Protein AF-A0A072VVM7-F1 (afdb_monomer_lite)

Organism: Medicago truncatula (NCBI:txid3880)

Structure (mmCIF, N/CA/C/O backbone):
data_AF-A0A072VVM7-F1
#
_entry.id   AF-A0A072VVM7-F1
#
loop_
_atom_site.group_PDB
_atom_site.id
_atom_site.type_symbol
_atom_site.label_atom_id
_atom_site.label_alt_id
_atom_site.label_comp_id
_atom_site.label_asym_id
_atom_site.label_entity_id
_atom_site.label_seq_id
_atom_site.pdbx_PDB_ins_code
_atom_site.Cartn_x
_atom_site.Cartn_y
_atom_site.Cartn_z
_atom_site.occupancy
_atom_site.B_iso_or_equiv
_atom_site.auth_seq_id
_atom_site.auth_comp_id
_atom_site.auth_asym_id
_atom_site.auth_atom_id
_atom_site.pdbx_PDB_model_num
ATOM 1 N N . MET A 1 1 ? 6.418 4.749 4.074 1.00 86.75 1 MET A N 1
ATOM 2 C CA . MET A 1 1 ? 7.554 4.210 4.847 1.00 86.75 1 MET A CA 1
ATOM 3 C C . MET A 1 1 ? 8.462 3.520 3.862 1.00 86.75 1 MET A C 1
ATOM 5 O O . MET A 1 1 ? 7.971 2.620 3.196 1.00 86.75 1 MET A O 1
ATOM 9 N N . ASP A 1 2 ? 9.713 3.948 3.742 1.00 91.25 2 ASP A N 1
ATOM 10 C CA . ASP A 1 2 ? 10.681 3.290 2.858 1.00 91.25 2 ASP A CA 1
ATOM 11 C C . ASP A 1 2 ? 10.898 1.844 3.301 1.00 91.25 2 ASP A C 1
ATOM 13 O O . ASP A 1 2 ? 10.855 1.540 4.497 1.00 91.25 2 ASP A O 1
ATOM 17 N N . ILE A 1 3 ? 11.104 0.960 2.333 1.00 92.44 3 ILE A N 1
ATOM 18 C CA . ILE A 1 3 ? 11.385 -0.449 2.586 1.00 92.44 3 ILE A CA 1
ATOM 19 C C . ILE A 1 3 ? 12.702 -0.851 1.950 1.00 92.44 3 ILE A C 1
ATOM 21 O O . ILE A 1 3 ? 13.127 -0.290 0.939 1.00 92.44 3 ILE A O 1
ATOM 25 N N . GLU A 1 4 ? 13.326 -1.862 2.538 1.00 93.62 4 GLU A N 1
ATOM 26 C CA . GLU A 1 4 ? 14.439 -2.535 1.896 1.00 93.62 4 GLU A CA 1
ATOM 27 C C . GLU A 1 4 ? 13.891 -3.335 0.715 1.00 93.62 4 GLU A C 1
ATOM 29 O O . GLU A 1 4 ? 12.944 -4.116 0.840 1.00 93.62 4 GLU A O 1
ATOM 34 N N . PHE A 1 5 ? 14.470 -3.104 -0.455 1.00 93.19 5 PHE A N 1
ATOM 35 C CA . PHE A 1 5 ? 14.088 -3.775 -1.686 1.00 93.19 5 PHE A CA 1
ATOM 36 C C . PHE A 1 5 ? 15.348 -4.342 -2.346 1.00 93.19 5 PHE A C 1
ATOM 38 O O . PHE A 1 5 ? 16.392 -3.684 -2.283 1.00 93.19 5 PHE A O 1
ATOM 45 N N . PRO A 1 6 ? 15.296 -5.543 -2.951 1.00 93.69 6 PRO A N 1
ATOM 46 C CA . PRO A 1 6 ? 16.448 -6.097 -3.650 1.00 93.69 6 PRO A CA 1
ATOM 47 C C . PRO A 1 6 ? 16.948 -5.141 -4.743 1.00 93.69 6 PRO A C 1
ATOM 49 O O . PRO A 1 6 ? 16.154 -4.556 -5.479 1.00 93.69 6 PRO A O 1
ATOM 52 N N . SER A 1 7 ? 18.265 -4.958 -4.814 1.00 89.12 7 SER A N 1
ATOM 53 C CA . SER A 1 7 ? 18.925 -4.048 -5.751 1.00 89.12 7 SER A CA 1
ATOM 54 C C . SER A 1 7 ? 19.442 -4.781 -6.993 1.00 89.12 7 SER A C 1
ATOM 56 O O . SER A 1 7 ? 19.523 -6.007 -7.020 1.00 89.12 7 SER A O 1
ATOM 58 N N . GLY A 1 8 ? 19.821 -4.016 -8.019 1.00 91.81 8 GLY A N 1
ATOM 59 C CA . GLY A 1 8 ? 20.265 -4.548 -9.309 1.00 91.81 8 GLY A CA 1
ATOM 60 C C . GLY A 1 8 ? 19.122 -4.682 -10.315 1.00 91.81 8 GLY A C 1
ATOM 61 O O . GLY A 1 8 ? 18.002 -4.246 -10.059 1.00 91.81 8 GLY A O 1
ATOM 62 N N . HIS A 1 9 ? 19.422 -5.268 -11.475 1.00 95.06 9 HIS A N 1
ATOM 63 C CA . HIS A 1 9 ? 18.435 -5.517 -12.526 1.00 95.06 9 HIS A CA 1
ATOM 64 C C . HIS A 1 9 ? 17.810 -6.895 -12.317 1.00 95.06 9 HIS A C 1
ATOM 66 O O . HIS A 1 9 ? 18.437 -7.923 -12.574 1.00 95.06 9 HIS A O 1
ATOM 72 N N . ILE A 1 10 ? 16.584 -6.913 -11.800 1.00 96.25 10 ILE A N 1
ATOM 73 C CA . ILE A 1 10 ? 15.931 -8.129 -11.304 1.00 96.25 10 ILE A CA 1
ATOM 74 C C . ILE A 1 10 ? 14.512 -8.285 -11.850 1.00 96.25 10 ILE A C 1
ATOM 76 O O . ILE A 1 10 ? 13.848 -7.321 -12.237 1.00 96.25 10 ILE A O 1
ATOM 80 N N . GLY A 1 11 ? 14.027 -9.524 -11.824 1.00 95.81 11 GLY A N 1
ATOM 81 C CA . GLY A 1 11 ? 12.633 -9.882 -12.046 1.00 95.81 11 GLY A CA 1
ATOM 82 C C . GLY A 1 11 ? 11.953 -10.284 -10.742 1.00 95.81 11 GLY A C 1
ATOM 83 O O . GLY A 1 11 ? 12.203 -11.372 -10.224 1.00 95.81 11 GLY A O 1
ATOM 84 N N . VAL A 1 12 ? 11.055 -9.450 -10.217 1.00 95.06 12 VAL A N 1
ATOM 85 C CA . VAL A 1 12 ? 10.263 -9.791 -9.024 1.00 95.06 12 VAL A CA 1
ATOM 86 C C . VAL A 1 12 ? 9.199 -10.823 -9.396 1.00 95.06 12 VAL A C 1
ATOM 88 O O . VAL A 1 12 ? 8.457 -10.659 -10.367 1.00 95.06 12 VAL A O 1
ATOM 91 N N . LYS A 1 13 ? 9.130 -11.894 -8.606 1.00 95.06 13 LYS A N 1
ATOM 92 C CA . LYS A 1 13 ? 8.257 -13.058 -8.793 1.00 95.06 13 LYS A CA 1
ATOM 93 C C . LYS A 1 13 ? 7.113 -13.107 -7.796 1.00 95.06 13 LYS A C 1
ATOM 95 O O . LYS A 1 13 ? 6.063 -13.633 -8.135 1.00 95.06 13 LYS A O 1
ATOM 100 N N . SER A 1 14 ? 7.298 -12.610 -6.581 1.00 92.88 14 SER A N 1
ATOM 101 C CA . SER A 1 14 ? 6.221 -12.482 -5.599 1.00 92.88 14 SER A CA 1
ATOM 102 C C . SER A 1 14 ? 6.559 -11.384 -4.606 1.00 92.88 14 SER A C 1
ATOM 104 O O . SER A 1 14 ? 7.735 -11.081 -4.380 1.00 92.88 14 SER A O 1
ATOM 106 N N . PHE A 1 15 ? 5.526 -10.804 -4.009 1.00 91.19 15 PHE A N 1
ATOM 107 C CA . PHE A 1 15 ? 5.674 -9.838 -2.939 1.00 91.19 15 PHE A CA 1
ATOM 108 C C . PHE A 1 15 ? 4.484 -9.965 -1.989 1.00 91.19 15 PHE A C 1
ATOM 110 O O . PHE A 1 15 ? 3.352 -9.584 -2.294 1.00 91.19 15 PHE A O 1
ATOM 117 N N . ASP A 1 16 ? 4.777 -10.552 -0.834 1.00 89.62 16 ASP A N 1
ATOM 118 C CA . ASP A 1 16 ? 3.809 -10.923 0.186 1.00 89.62 16 ASP A CA 1
ATOM 119 C C . ASP A 1 16 ? 4.045 -10.094 1.452 1.00 89.62 16 ASP A C 1
ATOM 121 O O . ASP A 1 16 ? 5.191 -9.836 1.833 1.00 89.62 16 ASP A O 1
ATOM 125 N N . ILE A 1 17 ? 2.960 -9.704 2.122 1.00 89.56 17 ILE A N 1
ATOM 126 C CA . ILE A 1 17 ? 2.978 -8.983 3.396 1.00 89.56 17 ILE A CA 1
ATOM 127 C C . ILE A 1 17 ? 2.283 -9.805 4.479 1.00 89.56 17 ILE A C 1
ATOM 129 O O . ILE A 1 17 ? 1.328 -10.533 4.220 1.00 89.56 17 ILE A O 1
ATOM 133 N N . ASP A 1 18 ? 2.751 -9.649 5.708 1.00 91.38 18 ASP A N 1
ATOM 134 C CA . ASP A 1 18 ? 2.142 -10.150 6.923 1.00 91.38 18 ASP A CA 1
ATOM 135 C C . ASP A 1 18 ? 2.270 -9.117 8.054 1.00 91.38 18 ASP A C 1
ATOM 137 O O . ASP A 1 18 ? 3.055 -8.167 7.991 1.00 91.38 18 ASP A O 1
ATOM 141 N N . LEU A 1 19 ? 1.487 -9.313 9.108 1.00 93.19 19 LEU A N 1
ATOM 142 C CA . LEU A 1 19 ? 1.489 -8.505 10.315 1.00 93.19 19 LEU A CA 1
ATOM 143 C C . LEU A 1 19 ? 1.792 -9.420 11.493 1.00 93.19 19 LEU A C 1
ATOM 145 O O . LEU A 1 19 ? 1.065 -10.387 11.717 1.00 93.19 19 LEU A O 1
ATOM 149 N N . VAL A 1 20 ? 2.847 -9.111 12.237 1.00 95.19 20 VAL A N 1
ATOM 150 C CA . VAL A 1 20 ? 3.350 -9.959 13.321 1.00 95.19 20 VAL A CA 1
ATOM 151 C C . VAL A 1 20 ? 3.407 -9.220 14.654 1.00 95.19 20 VAL A C 1
ATOM 153 O O . VAL A 1 20 ? 3.492 -7.989 14.687 1.00 95.19 20 VAL A O 1
ATOM 156 N N . ASP A 1 21 ? 3.333 -9.970 15.752 1.00 94.94 21 ASP A N 1
ATOM 157 C CA . ASP A 1 21 ? 3.619 -9.464 17.097 1.00 94.94 21 ASP A CA 1
ATOM 158 C C . ASP A 1 21 ? 5.131 -9.294 17.350 1.00 94.94 21 ASP A C 1
ATOM 160 O O . ASP A 1 21 ? 5.972 -9.538 16.482 1.00 94.94 21 ASP A O 1
ATOM 164 N N . GLU A 1 22 ? 5.484 -8.864 18.563 1.00 94.81 22 GLU A N 1
ATOM 165 C CA . GLU A 1 22 ? 6.876 -8.680 19.000 1.00 94.81 22 GLU A CA 1
ATOM 166 C C . GLU A 1 22 ? 7.676 -9.994 19.059 1.00 94.81 22 GLU A C 1
ATOM 168 O O . GLU A 1 22 ? 8.903 -9.955 19.106 1.00 94.81 22 GLU A O 1
ATOM 173 N N . GLN A 1 23 ? 7.008 -11.149 19.047 1.00 95.50 23 GLN A N 1
ATOM 174 C CA . GLN A 1 23 ? 7.625 -12.475 19.024 1.00 95.50 23 GLN A CA 1
ATOM 175 C C . GLN A 1 23 ? 7.722 -13.042 17.594 1.00 95.50 23 GLN A C 1
ATOM 177 O O . GLN A 1 23 ? 8.279 -14.120 17.400 1.00 95.50 23 GLN A O 1
ATOM 182 N N . GLY A 1 24 ? 7.212 -12.324 16.587 1.00 94.94 24 GLY A N 1
ATOM 183 C CA . GLY A 1 24 ? 7.218 -12.745 15.186 1.00 94.94 24 GLY A CA 1
ATOM 184 C C . GLY A 1 24 ? 6.058 -13.667 14.790 1.00 94.94 24 GLY A C 1
ATOM 185 O O . GLY A 1 24 ? 6.062 -14.194 13.669 1.00 94.94 24 GLY A O 1
ATOM 186 N N . ASN A 1 25 ? 5.059 -13.854 15.660 1.00 95.69 25 ASN A N 1
ATOM 187 C CA . ASN A 1 25 ? 3.874 -14.647 15.345 1.00 95.69 25 ASN A CA 1
ATOM 188 C C . ASN A 1 25 ? 2.895 -13.832 14.502 1.00 95.69 25 ASN A C 1
ATOM 190 O O . ASN A 1 25 ? 2.636 -12.662 14.786 1.00 95.69 25 ASN A O 1
ATOM 194 N N . SER A 1 26 ? 2.310 -14.464 13.486 1.00 94.75 26 SER A N 1
ATOM 195 C CA . SER A 1 26 ? 1.303 -13.833 12.633 1.00 94.75 26 SER A CA 1
ATOM 196 C C . SER A 1 26 ? 0.050 -13.468 13.426 1.00 94.75 26 SER A C 1
ATOM 198 O O . SER A 1 26 ? -0.519 -14.284 14.151 1.00 94.75 26 SER A O 1
ATOM 200 N N . ILE A 1 27 ? -0.417 -12.237 13.240 1.00 94.75 27 ILE A N 1
ATOM 201 C CA . ILE A 1 27 ? -1.637 -11.737 13.863 1.00 94.75 27 ILE A CA 1
ATOM 202 C C . ILE A 1 27 ? -2.859 -12.262 13.110 1.00 94.75 27 ILE A C 1
ATOM 204 O O . ILE A 1 27 ? -2.950 -12.068 11.895 1.00 94.75 27 ILE A O 1
ATOM 208 N N . PRO A 1 28 ? -3.866 -12.826 13.796 1.00 92.38 28 PRO A N 1
ATOM 209 C CA . PRO A 1 28 ? -5.080 -13.260 13.125 1.00 92.38 28 PRO A CA 1
ATOM 210 C C . PRO A 1 28 ? -5.818 -12.108 12.429 1.00 92.38 28 PRO A C 1
ATOM 212 O O . PRO A 1 28 ? -5.988 -11.020 12.990 1.00 92.38 28 PRO A O 1
ATOM 215 N N . LEU A 1 29 ? -6.333 -12.374 11.222 1.00 89.19 29 LEU A N 1
ATOM 216 C CA . LEU A 1 29 ? -7.055 -11.390 10.394 1.00 89.19 29 LEU A CA 1
ATOM 217 C C . LEU A 1 29 ? -8.250 -10.770 11.125 1.00 89.19 29 LEU A C 1
ATOM 219 O O . LEU A 1 29 ? -8.597 -9.607 10.938 1.00 89.19 29 LEU A O 1
ATOM 223 N N . TYR A 1 30 ? -8.890 -11.571 11.977 1.00 88.06 30 TYR A N 1
ATOM 224 C CA . TYR A 1 30 ? -10.074 -11.185 12.728 1.00 88.06 30 TYR A CA 1
ATOM 225 C C . TYR A 1 30 ? -9.778 -10.234 13.897 1.00 88.06 30 TYR A C 1
ATOM 227 O O . TYR A 1 30 ? -10.728 -9.735 14.506 1.00 88.06 30 TYR A O 1
ATOM 235 N N . GLU A 1 31 ? -8.498 -10.032 14.229 1.00 91.31 31 GLU A N 1
ATOM 236 C CA . GLU A 1 31 ? -8.038 -9.118 15.270 1.00 91.31 31 GLU A CA 1
ATOM 237 C C . GLU A 1 31 ? -7.572 -7.795 14.684 1.00 91.31 31 GLU A C 1
ATOM 239 O O . GLU A 1 31 ? -8.126 -6.755 15.023 1.00 91.31 31 GLU A O 1
ATOM 244 N N . THR A 1 32 ? -6.583 -7.823 13.791 1.00 92.19 32 THR A N 1
ATOM 245 C CA . THR A 1 32 ? -6.140 -6.632 13.064 1.00 92.19 32 THR A CA 1
ATOM 246 C C . THR A 1 32 ? -6.225 -6.906 11.583 1.00 92.19 32 THR A C 1
ATOM 248 O O . THR A 1 32 ? -5.599 -7.838 11.089 1.00 92.19 32 THR A O 1
ATOM 251 N N . TYR A 1 33 ? -7.001 -6.073 10.906 1.00 90.50 33 TYR A N 1
ATOM 252 C CA . TYR A 1 33 ? -7.295 -6.168 9.488 1.00 90.50 33 TYR A CA 1
ATOM 253 C C . TYR A 1 33 ? -6.366 -5.238 8.706 1.00 90.50 33 TYR A C 1
ATOM 255 O O . TYR A 1 33 ? -6.265 -4.056 9.052 1.00 90.50 33 TYR A O 1
ATOM 263 N N . ILE A 1 34 ? -5.700 -5.745 7.666 1.00 90.50 34 ILE A N 1
ATOM 264 C CA . ILE A 1 34 ? -4.998 -4.898 6.698 1.00 90.50 34 ILE A CA 1
ATOM 265 C C . ILE A 1 34 ? -6.064 -4.292 5.784 1.00 90.50 34 ILE A C 1
ATOM 267 O O . ILE A 1 34 ? -6.601 -4.968 4.915 1.00 90.50 34 ILE A O 1
ATOM 271 N N . HIS A 1 35 ? -6.427 -3.030 6.016 1.00 89.06 35 HIS A N 1
ATOM 272 C CA . HIS A 1 35 ? -7.482 -2.375 5.243 1.00 89.06 35 HIS A CA 1
ATOM 273 C C . HIS A 1 35 ? -6.965 -1.812 3.925 1.00 89.06 35 HIS A C 1
ATOM 275 O O . HIS A 1 35 ? -7.619 -1.956 2.896 1.00 89.06 35 HIS A O 1
ATOM 281 N N . HIS A 1 36 ? -5.783 -1.204 3.954 1.00 86.81 36 HIS A N 1
ATOM 282 C CA . HIS A 1 36 ? -5.041 -0.859 2.753 1.00 86.81 36 HIS A CA 1
ATOM 283 C C . HIS A 1 36 ? -3.597 -1.268 2.954 1.00 86.81 36 HIS A C 1
ATOM 285 O O . HIS A 1 36 ? -3.008 -0.980 3.996 1.00 86.81 36 HIS A O 1
ATOM 291 N N . TRP A 1 37 ? -3.001 -1.876 1.948 1.00 87.75 37 TRP A N 1
ATOM 292 C CA . TRP A 1 37 ? -1.559 -1.835 1.799 1.00 87.75 37 TRP A CA 1
ATOM 293 C C . TRP A 1 37 ? -1.231 -1.637 0.332 1.00 87.75 37 TRP A C 1
ATOM 295 O O . TRP A 1 37 ? -2.014 -2.000 -0.533 1.00 87.75 37 TRP A O 1
ATOM 305 N N . PHE A 1 38 ? -0.113 -0.996 0.038 1.00 86.38 38 PHE A N 1
ATOM 306 C CA . PHE A 1 38 ? 0.436 -0.983 -1.306 1.00 86.38 38 PHE A CA 1
ATOM 307 C C . PHE A 1 38 ? 1.905 -0.593 -1.275 1.00 86.38 38 PHE A C 1
ATOM 309 O O . PHE A 1 38 ? 2.350 0.162 -0.405 1.00 86.38 38 PHE A O 1
ATOM 316 N N . ALA A 1 39 ? 2.644 -1.105 -2.254 1.00 88.19 39 ALA A N 1
ATOM 317 C CA . ALA A 1 39 ? 4.016 -0.723 -2.521 1.00 88.19 39 ALA A CA 1
ATOM 318 C C . ALA A 1 39 ? 4.058 0.263 -3.687 1.00 88.19 39 ALA A C 1
ATOM 320 O O . ALA A 1 39 ? 3.485 0.028 -4.759 1.00 88.19 39 ALA A O 1
ATOM 321 N N . LEU A 1 40 ? 4.747 1.371 -3.453 1.00 87.12 40 LEU A N 1
ATOM 322 C CA . LEU A 1 40 ? 4.993 2.417 -4.424 1.00 87.12 40 LEU A CA 1
ATOM 323 C C . LEU A 1 40 ? 6.470 2.445 -4.759 1.00 87.12 40 LEU A C 1
ATOM 325 O O . LEU A 1 40 ? 7.313 2.578 -3.872 1.00 87.12 40 LEU A O 1
ATOM 329 N N . LYS A 1 41 ? 6.748 2.356 -6.053 1.00 88.44 41 LYS A N 1
ATOM 330 C CA . LYS A 1 41 ? 8.062 2.627 -6.600 1.00 88.44 41 LYS A CA 1
ATOM 331 C C . LYS A 1 41 ? 8.226 4.130 -6.784 1.00 88.44 41 LYS A C 1
ATOM 333 O O . LYS A 1 41 ? 7.315 4.799 -7.273 1.00 88.44 41 LYS A O 1
ATOM 338 N N . TYR A 1 42 ? 9.386 4.658 -6.440 1.00 87.56 42 TYR A N 1
ATOM 339 C CA . TYR A 1 42 ? 9.739 6.038 -6.719 1.00 87.56 42 TYR A CA 1
ATOM 340 C C . TYR A 1 42 ? 11.240 6.165 -6.954 1.00 87.56 42 TYR A C 1
ATOM 342 O O . TYR A 1 42 ? 12.019 5.381 -6.421 1.00 87.56 42 TYR A O 1
ATOM 350 N N . ASP A 1 43 ? 11.635 7.161 -7.734 1.00 88.06 43 ASP A N 1
ATOM 351 C CA . ASP A 1 43 ? 13.042 7.515 -7.863 1.00 88.06 43 ASP A CA 1
ATOM 352 C C . ASP A 1 43 ? 13.327 8.706 -6.947 1.00 88.06 43 ASP A C 1
ATOM 354 O O . ASP A 1 43 ? 12.519 9.634 -6.851 1.00 88.06 43 ASP A O 1
ATOM 358 N N . GLU A 1 44 ? 14.486 8.705 -6.301 1.00 87.19 44 GLU A N 1
ATOM 359 C CA . GLU A 1 44 ? 15.034 9.879 -5.619 1.00 87.19 44 GLU A CA 1
ATOM 360 C C . GLU A 1 44 ? 16.463 10.137 -6.092 1.00 87.19 44 GLU A C 1
ATOM 362 O O . GLU A 1 44 ? 17.146 9.218 -6.553 1.00 87.19 44 GLU A O 1
ATOM 367 N N . ILE A 1 45 ? 16.912 11.384 -5.980 1.00 83.44 45 ILE A N 1
ATOM 368 C CA . ILE A 1 45 ? 18.293 11.749 -6.290 1.00 83.44 45 ILE A CA 1
ATOM 369 C C . ILE A 1 45 ? 19.227 10.987 -5.343 1.00 83.44 45 ILE A C 1
ATOM 371 O O . ILE A 1 45 ? 18.973 10.870 -4.141 1.00 83.44 45 ILE A O 1
ATOM 375 N N . ASP A 1 46 ? 20.307 10.433 -5.888 1.00 78.12 46 ASP A N 1
ATOM 376 C CA . ASP A 1 46 ? 21.353 9.816 -5.088 1.00 78.12 46 ASP A CA 1
ATOM 377 C C . ASP A 1 46 ? 22.336 10.886 -4.604 1.00 78.12 46 ASP A C 1
ATOM 379 O O . ASP A 1 46 ? 23.273 11.265 -5.310 1.00 78.12 46 ASP A O 1
ATOM 383 N N . ASP A 1 47 ? 22.125 11.361 -3.372 1.00 66.94 47 ASP A N 1
ATOM 384 C CA . ASP A 1 47 ? 22.957 12.381 -2.717 1.00 66.94 47 ASP A CA 1
ATOM 385 C C . ASP A 1 47 ? 24.461 12.057 -2.758 1.00 66.94 47 ASP A C 1
ATOM 387 O O . ASP A 1 47 ? 25.288 12.965 -2.768 1.00 66.94 47 ASP A O 1
ATOM 391 N N . LYS A 1 48 ? 24.842 10.773 -2.834 1.00 64.06 48 LYS A N 1
ATOM 392 C CA . LYS A 1 48 ? 26.252 10.348 -2.898 1.00 64.06 48 LYS A CA 1
ATOM 393 C C . LYS A 1 48 ? 26.960 10.744 -4.196 1.00 64.06 48 LYS A C 1
ATOM 395 O O . LYS A 1 48 ? 28.182 10.865 -4.190 1.00 64.06 48 LYS A O 1
ATOM 400 N N . ASN A 1 49 ? 26.214 10.942 -5.283 1.00 53.91 49 ASN A N 1
ATOM 401 C CA . ASN A 1 49 ? 26.750 11.304 -6.599 1.00 53.91 49 ASN A CA 1
ATOM 402 C C . ASN A 1 49 ? 26.583 12.799 -6.910 1.00 53.91 49 ASN A C 1
ATOM 404 O O . ASN A 1 49 ? 27.040 13.276 -7.951 1.00 53.91 49 ASN A O 1
ATOM 408 N N . MET A 1 50 ? 25.967 13.567 -6.005 1.00 55.78 50 MET A N 1
ATOM 409 C CA . MET A 1 50 ? 25.875 15.010 -6.160 1.00 55.78 50 MET A CA 1
ATOM 410 C C . MET A 1 50 ? 27.194 15.681 -5.773 1.00 55.78 50 MET A C 1
ATOM 412 O O . MET A 1 50 ? 27.555 15.781 -4.603 1.00 55.78 50 MET A O 1
ATOM 416 N N . SER A 1 51 ? 2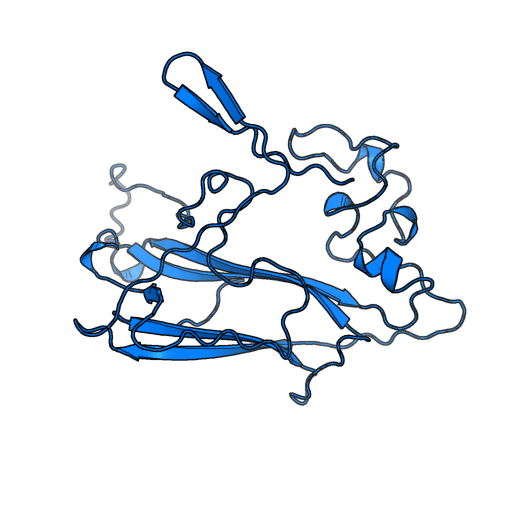7.888 16.248 -6.765 1.00 51.91 51 SER A N 1
ATOM 417 C CA . SER A 1 51 ? 28.791 17.363 -6.489 1.00 51.91 51 SER A CA 1
ATOM 418 C C . SER A 1 51 ? 27.936 18.528 -5.979 1.00 51.91 51 SER A C 1
ATOM 420 O O . SER A 1 51 ? 27.187 19.139 -6.749 1.00 51.91 51 SER A O 1
ATOM 422 N N . HIS A 1 52 ? 28.006 18.808 -4.680 1.00 51.38 52 HIS A N 1
ATOM 423 C CA . HIS A 1 52 ? 27.402 19.996 -4.088 1.00 51.38 52 HIS A CA 1
ATOM 424 C C . HIS A 1 52 ? 28.199 21.229 -4.535 1.00 51.38 52 HIS A C 1
ATOM 426 O O . HIS A 1 52 ? 29.055 21.710 -3.800 1.00 51.38 52 HIS A O 1
ATOM 432 N N . ASP A 1 53 ? 27.958 21.712 -5.755 1.00 53.75 53 ASP A N 1
ATOM 433 C CA . ASP A 1 53 ? 28.272 23.098 -6.097 1.00 53.75 53 ASP A CA 1
ATOM 434 C C . ASP A 1 53 ? 27.080 23.952 -5.633 1.00 53.75 53 ASP A C 1
ATOM 436 O O . ASP A 1 53 ? 25.992 23.828 -6.203 1.00 53.75 53 ASP A O 1
ATOM 440 N N . PRO A 1 54 ? 27.235 24.786 -4.590 1.00 53.44 54 PRO A N 1
ATOM 441 C CA . PRO A 1 54 ? 26.154 25.609 -4.053 1.00 53.44 54 PRO A CA 1
ATOM 442 C C . PRO A 1 54 ? 25.578 26.621 -5.057 1.00 53.44 54 PRO A C 1
ATOM 444 O O . PRO A 1 54 ? 24.526 27.192 -4.786 1.00 53.44 54 PRO A O 1
ATOM 447 N N . ASN A 1 55 ? 26.259 26.861 -6.185 1.00 53.03 55 ASN A N 1
ATOM 448 C CA . ASN A 1 55 ? 25.856 27.828 -7.208 1.00 53.03 55 ASN A CA 1
ATOM 449 C C . ASN A 1 55 ? 25.208 27.193 -8.450 1.00 53.03 55 ASN A C 1
ATOM 451 O O . ASN A 1 55 ? 24.775 27.920 -9.350 1.00 53.03 55 ASN A O 1
ATOM 455 N N . ASP A 1 56 ? 25.119 25.862 -8.520 1.00 55.81 56 ASP A N 1
ATOM 456 C CA . ASP A 1 56 ? 24.519 25.172 -9.659 1.00 55.81 56 ASP A CA 1
ATOM 457 C C . ASP A 1 56 ? 22.990 25.063 -9.517 1.00 55.81 56 ASP A C 1
ATOM 459 O O . ASP A 1 56 ? 22.436 24.068 -9.050 1.00 55.81 56 ASP A O 1
ATOM 463 N N . ASN A 1 57 ? 22.294 26.110 -9.966 1.00 52.97 57 ASN A N 1
ATOM 464 C CA . ASN A 1 57 ? 20.828 26.167 -10.031 1.00 52.97 57 ASN A CA 1
ATOM 465 C C . ASN A 1 57 ? 20.231 25.371 -11.211 1.00 52.97 57 ASN A C 1
ATOM 467 O O . ASN A 1 57 ? 19.030 25.468 -11.465 1.00 52.97 57 ASN A O 1
ATOM 471 N N . THR A 1 58 ? 21.046 24.632 -11.977 1.00 48.84 58 THR A N 1
ATOM 472 C CA . THR A 1 58 ? 20.572 23.856 -13.137 1.00 48.84 58 THR A CA 1
ATOM 473 C C . THR A 1 58 ? 20.133 22.442 -12.770 1.00 48.84 58 THR A C 1
ATOM 475 O O . THR A 1 58 ? 19.424 21.795 -13.545 1.00 48.84 58 THR A O 1
ATOM 478 N N . LYS A 1 59 ? 20.503 21.963 -11.577 1.00 49.75 59 LYS A N 1
ATOM 479 C CA . LYS A 1 59 ? 20.108 20.641 -11.094 1.00 49.75 59 LYS A CA 1
ATOM 480 C C . LYS A 1 59 ? 18.719 20.718 -10.465 1.00 49.75 59 LYS A C 1
ATOM 482 O O . LYS A 1 59 ? 18.479 21.576 -9.614 1.00 49.75 59 LYS A O 1
ATOM 487 N N . PRO A 1 60 ? 17.778 19.847 -10.865 1.00 48.28 60 PRO A N 1
ATOM 488 C CA . PRO A 1 60 ? 16.452 19.864 -10.283 1.00 48.28 60 PRO A CA 1
ATOM 489 C C . PRO A 1 60 ? 16.579 19.548 -8.792 1.00 48.28 60 PRO A C 1
ATOM 491 O O . PRO A 1 60 ? 16.929 18.432 -8.421 1.00 48.28 60 PRO A O 1
ATOM 494 N N . PHE A 1 61 ? 16.228 20.509 -7.935 1.00 50.22 61 PHE A N 1
ATOM 495 C CA . PHE A 1 61 ? 15.760 20.244 -6.573 1.00 50.22 61 PHE A CA 1
ATOM 496 C C . PHE A 1 61 ? 14.413 19.503 -6.672 1.00 50.22 61 PHE A C 1
ATOM 498 O O . PHE A 1 61 ? 13.349 20.031 -6.355 1.00 50.22 61 PHE A O 1
ATOM 505 N N . GLY A 1 62 ? 14.438 18.310 -7.261 1.00 55.28 62 GLY A N 1
ATOM 506 C CA . GLY A 1 62 ? 13.271 17.495 -7.533 1.00 55.28 62 GLY A CA 1
ATOM 507 C C . GLY A 1 62 ? 13.006 16.609 -6.333 1.00 55.28 62 GLY A C 1
ATOM 508 O O . GLY A 1 62 ? 13.851 15.798 -5.966 1.00 55.28 62 GLY A O 1
ATOM 509 N N . GLY A 1 63 ? 11.833 16.754 -5.721 1.00 67.81 63 GLY A N 1
ATOM 510 C CA . GLY A 1 63 ? 11.343 15.760 -4.770 1.00 67.81 63 GLY A CA 1
ATOM 511 C C . GLY A 1 63 ? 11.231 14.364 -5.409 1.00 67.81 63 GLY A C 1
ATOM 512 O O . GLY A 1 63 ? 11.363 14.222 -6.629 1.00 67.81 63 GLY A O 1
ATOM 513 N N . PRO A 1 64 ? 10.961 13.324 -4.604 1.00 79.19 64 PRO A N 1
ATOM 514 C CA . PRO A 1 64 ? 10.837 11.957 -5.098 1.00 79.19 64 PRO A CA 1
ATOM 515 C C . PRO A 1 64 ? 9.809 11.849 -6.236 1.00 79.19 64 PRO A C 1
ATOM 517 O O . PRO A 1 64 ? 8.685 12.346 -6.127 1.00 79.19 64 PRO A O 1
ATOM 520 N N . ILE A 1 65 ? 10.184 11.168 -7.321 1.00 84.38 65 ILE A N 1
ATOM 521 C CA . ILE A 1 65 ? 9.327 10.948 -8.489 1.00 84.38 65 ILE A CA 1
ATOM 522 C C . ILE A 1 65 ? 8.652 9.591 -8.341 1.00 84.38 65 ILE A C 1
ATOM 524 O O . ILE A 1 65 ? 9.260 8.550 -8.589 1.00 84.38 65 ILE A O 1
ATOM 528 N N . ILE A 1 66 ? 7.372 9.596 -7.973 1.00 84.19 66 ILE A N 1
ATOM 529 C CA . ILE A 1 66 ? 6.570 8.372 -7.895 1.00 84.19 66 ILE A CA 1
ATOM 530 C C . ILE A 1 66 ? 6.432 7.774 -9.296 1.00 84.19 66 ILE A C 1
ATOM 532 O O . ILE A 1 66 ? 5.870 8.396 -10.202 1.00 84.19 66 ILE A O 1
ATOM 536 N N . LYS A 1 67 ? 6.907 6.539 -9.471 1.00 85.31 67 LYS A N 1
ATOM 537 C CA . LYS A 1 67 ? 6.632 5.759 -10.673 1.00 85.31 67 LYS A CA 1
ATOM 538 C C . LYS A 1 67 ? 5.207 5.249 -10.573 1.00 85.31 67 LYS A C 1
ATOM 540 O O . LYS A 1 67 ? 4.810 4.665 -9.568 1.00 85.31 67 LYS A O 1
ATOM 545 N N . ARG A 1 68 ? 4.452 5.438 -11.651 1.00 83.06 68 ARG A N 1
ATOM 546 C CA . ARG A 1 68 ? 3.037 5.067 -11.766 1.00 83.06 68 ARG A CA 1
ATOM 547 C C . ARG A 1 68 ? 2.863 3.778 -12.566 1.00 83.06 68 ARG A C 1
ATOM 549 O O . ARG A 1 68 ? 3.725 3.443 -13.382 1.00 83.06 68 ARG A O 1
ATOM 556 N N . ASN A 1 69 ? 1.775 3.050 -12.318 1.00 85.44 69 ASN A N 1
ATOM 557 C CA . ASN A 1 69 ? 1.399 1.898 -13.143 1.00 85.44 69 ASN A CA 1
ATOM 558 C C . ASN A 1 69 ? 0.921 2.333 -14.541 1.00 85.44 69 ASN A C 1
ATOM 560 O O . ASN A 1 69 ? 0.842 3.520 -14.851 1.00 85.44 69 ASN A O 1
ATOM 564 N N . GLN A 1 70 ? 0.607 1.363 -15.395 1.00 86.12 70 GLN A N 1
ATOM 565 C CA . GLN A 1 70 ? 0.242 1.569 -16.794 1.00 86.12 70 GLN A CA 1
ATOM 566 C C . GLN A 1 70 ? -1.270 1.796 -17.019 1.00 86.12 70 GLN A C 1
ATOM 568 O O . GLN A 1 70 ? -1.712 1.846 -18.165 1.00 86.12 70 GLN A O 1
ATOM 573 N N . GLY A 1 71 ? -2.071 1.919 -15.955 1.00 85.00 71 GLY A N 1
ATOM 574 C CA . GLY A 1 71 ? -3.502 2.230 -16.014 1.00 85.00 71 GLY A CA 1
ATOM 575 C C . GLY A 1 71 ? -3.798 3.713 -16.254 1.00 85.00 71 GLY A C 1
ATOM 576 O O . GLY A 1 71 ? -2.946 4.574 -16.059 1.00 85.00 71 GLY A O 1
ATOM 577 N N . THR A 1 72 ? -5.032 4.023 -16.657 1.00 84.75 72 THR A N 1
ATOM 578 C CA . THR A 1 72 ? -5.414 5.386 -17.065 1.00 84.75 72 THR A CA 1
ATOM 579 C C . THR A 1 72 ? -5.621 6.358 -15.901 1.00 84.75 72 THR A C 1
ATOM 581 O O . THR A 1 72 ? -5.378 7.550 -16.049 1.00 84.75 72 THR A O 1
ATOM 584 N N . CYS A 1 73 ? -6.025 5.870 -14.724 1.00 79.06 73 CYS A N 1
ATOM 585 C CA . CYS A 1 73 ? -6.260 6.696 -13.528 1.00 79.06 73 CYS A CA 1
ATOM 586 C C . CYS A 1 73 ? -5.037 6.774 -12.597 1.00 79.06 73 CYS A C 1
ATOM 588 O O . CYS A 1 73 ? -5.160 6.832 -11.368 1.00 79.06 73 CYS A O 1
ATOM 590 N N . ASN A 1 74 ? -3.839 6.749 -13.179 1.00 74.81 74 ASN A N 1
ATOM 591 C CA . ASN A 1 74 ? -2.585 6.616 -12.444 1.00 74.81 74 ASN A CA 1
ATOM 592 C C . ASN A 1 74 ? -2.028 7.947 -11.894 1.00 74.81 74 ASN A C 1
ATOM 594 O O . ASN A 1 74 ? -1.159 7.920 -11.023 1.00 74.81 74 ASN A O 1
ATOM 598 N N . ASP A 1 75 ? -2.532 9.097 -12.356 1.00 65.50 75 ASP A N 1
ATOM 599 C CA . ASP A 1 75 ? -1.926 10.408 -12.090 1.00 65.50 75 ASP A CA 1
ATOM 600 C C . ASP A 1 75 ? -2.156 10.952 -10.672 1.00 65.50 75 ASP A C 1
ATOM 602 O O . ASP A 1 75 ? -1.333 11.726 -10.179 1.00 65.50 75 ASP A O 1
ATOM 606 N N . LEU A 1 76 ? -3.222 10.518 -9.989 1.00 59.06 76 LEU A N 1
ATOM 607 C CA . LEU A 1 76 ? -3.597 11.020 -8.656 1.00 59.06 76 LEU A CA 1
ATOM 608 C C . LEU A 1 76 ? -4.105 9.938 -7.697 1.00 59.06 76 LEU A C 1
ATOM 610 O O . LEU A 1 76 ? -3.791 9.977 -6.511 1.00 59.06 76 LEU A O 1
ATOM 614 N N . ILE A 1 77 ? -4.900 8.986 -8.187 1.00 61.91 77 ILE A N 1
ATOM 615 C CA . ILE A 1 77 ? -5.733 8.145 -7.314 1.00 61.91 77 ILE A CA 1
ATOM 616 C C . ILE A 1 77 ? -5.173 6.736 -7.190 1.00 61.91 77 ILE A C 1
ATOM 618 O O . ILE A 1 77 ? -5.188 6.155 -6.108 1.00 61.91 77 ILE A O 1
ATOM 622 N N . LEU A 1 78 ? -4.651 6.190 -8.290 1.00 71.25 78 LEU A N 1
ATOM 623 C CA . LEU A 1 78 ? -4.198 4.808 -8.353 1.00 71.25 78 LEU A CA 1
ATOM 624 C C . LEU A 1 78 ? -2.783 4.713 -8.941 1.00 71.25 78 LEU A C 1
ATOM 626 O O . LEU A 1 78 ? -2.609 4.027 -9.939 1.00 71.25 78 LEU A O 1
ATOM 630 N N . PRO A 1 79 ? -1.747 5.353 -8.358 1.00 69.88 79 PRO A N 1
ATOM 631 C CA . PRO A 1 79 ? -0.366 5.248 -8.854 1.00 69.88 79 PRO A CA 1
ATOM 632 C C . PRO A 1 79 ? 0.304 3.892 -8.540 1.00 69.88 79 PRO A C 1
ATOM 634 O O . PRO A 1 79 ? 1.472 3.679 -8.850 1.00 69.88 79 PRO A O 1
ATOM 637 N N . LEU A 1 80 ? -0.427 2.984 -7.895 1.00 74.94 80 LEU A N 1
ATOM 638 C CA . LEU A 1 80 ? 0.070 1.842 -7.128 1.00 74.94 80 LEU A CA 1
ATOM 639 C C . LEU A 1 80 ? 0.681 0.750 -8.014 1.00 74.94 80 LEU A C 1
ATOM 641 O O . LEU A 1 80 ? 0.096 0.410 -9.040 1.00 74.94 80 LEU A O 1
ATOM 645 N N . TYR A 1 81 ? 1.830 0.196 -7.606 1.00 72.19 81 TYR A N 1
ATOM 646 C CA . TYR A 1 81 ? 2.519 -0.887 -8.326 1.00 72.19 81 TYR A CA 1
ATOM 647 C C . TYR A 1 81 ? 2.161 -2.267 -7.780 1.00 72.19 81 TYR A C 1
ATOM 649 O O . TYR A 1 81 ? 1.859 -3.171 -8.551 1.00 72.19 81 TYR A O 1
ATOM 657 N N . TRP A 1 82 ? 2.179 -2.430 -6.455 1.00 79.75 82 TRP A N 1
ATOM 658 C CA . TRP A 1 82 ? 1.877 -3.707 -5.811 1.00 79.75 82 TRP A CA 1
ATOM 659 C C . TRP A 1 82 ? 0.884 -3.536 -4.669 1.00 79.75 82 TRP A C 1
ATOM 661 O O . TRP A 1 82 ? 0.873 -2.500 -4.007 1.00 79.75 82 TRP A O 1
ATOM 671 N N . GLY A 1 83 ? 0.088 -4.570 -4.406 1.00 73.31 83 GLY A N 1
ATOM 672 C CA . GLY A 1 83 ? -0.683 -4.695 -3.170 1.00 73.31 83 GLY A CA 1
ATOM 673 C C . GLY A 1 83 ? -2.010 -3.945 -3.119 1.00 73.31 83 GLY A C 1
ATOM 674 O O . GLY A 1 83 ? -2.660 -4.055 -2.095 1.00 73.31 83 GLY A O 1
ATOM 675 N N . LEU A 1 84 ? -2.443 -3.251 -4.186 1.00 68.81 84 LEU A N 1
ATOM 676 C CA . LEU A 1 84 ? -3.718 -2.512 -4.235 1.00 68.81 84 LEU A CA 1
ATOM 677 C C . LEU A 1 84 ? -4.888 -3.355 -3.695 1.00 68.81 84 LEU A C 1
ATOM 679 O O . LEU A 1 84 ? -5.481 -4.154 -4.420 1.00 68.81 84 LEU A O 1
ATOM 683 N N . GLY A 1 85 ? -5.235 -3.151 -2.427 1.00 65.38 85 GLY A N 1
ATOM 684 C CA . GLY A 1 85 ? -6.323 -3.879 -1.801 1.00 65.38 85 GLY A CA 1
ATOM 685 C C . GLY A 1 85 ? -6.286 -3.878 -0.281 1.00 65.38 85 GLY A C 1
ATOM 686 O O . GLY A 1 85 ? -5.419 -3.280 0.363 1.00 65.38 85 GLY A O 1
ATOM 687 N N . GLY A 1 86 ? -7.299 -4.543 0.269 1.00 74.12 86 GLY A N 1
ATOM 688 C CA . GLY A 1 86 ? -7.358 -4.906 1.675 1.00 74.12 86 GLY A CA 1
ATOM 689 C C . GLY A 1 86 ? -6.550 -6.160 1.958 1.00 74.12 86 GLY A C 1
ATOM 690 O O . GLY A 1 86 ? -5.475 -6.384 1.406 1.00 74.12 86 GLY A O 1
ATOM 691 N N . GLU A 1 87 ? -7.072 -6.979 2.850 1.00 84.88 87 GLU A N 1
ATOM 692 C CA . GLU A 1 87 ? -6.358 -8.120 3.385 1.00 84.88 87 GLU A CA 1
ATOM 693 C C . GLU A 1 87 ? -5.938 -9.125 2.305 1.00 84.88 87 GLU A C 1
ATOM 695 O O . GLU A 1 87 ? -6.782 -9.774 1.691 1.00 84.88 87 GLU A O 1
ATOM 700 N N . SER A 1 88 ? -4.629 -9.276 2.104 1.00 84.38 88 SER A N 1
ATOM 701 C CA . SER A 1 88 ? -4.050 -10.249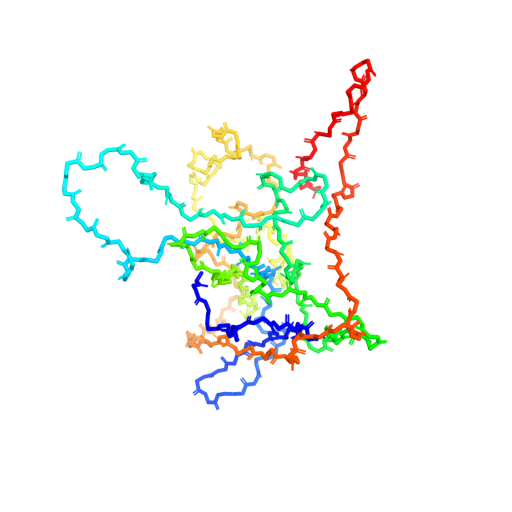 1.172 1.00 84.38 88 SER A CA 1
ATOM 702 C C . SER A 1 88 ? -3.220 -11.321 1.879 1.00 84.38 88 SER A C 1
ATOM 704 O O . SER A 1 88 ? -2.565 -12.127 1.223 1.00 84.38 88 SER A O 1
ATOM 706 N N . ARG A 1 89 ? -3.198 -11.359 3.217 1.00 88.19 89 ARG A N 1
ATOM 707 C CA . ARG A 1 89 ? -2.511 -12.438 3.934 1.00 88.19 89 ARG A CA 1
ATOM 708 C C . ARG A 1 89 ? -3.168 -13.776 3.621 1.00 88.19 89 ARG A C 1
ATOM 710 O O . ARG A 1 89 ? -4.383 -13.929 3.714 1.00 88.19 89 ARG A O 1
ATOM 717 N N . GLY A 1 90 ? -2.339 -14.754 3.267 1.00 82.56 90 GLY A N 1
ATOM 718 C CA . GLY A 1 90 ? -2.790 -16.078 2.840 1.00 82.56 90 GLY A CA 1
ATOM 719 C C . GLY A 1 90 ? -3.182 -16.168 1.362 1.00 82.56 90 GLY A C 1
ATOM 720 O O . GLY A 1 90 ? -3.578 -17.249 0.929 1.00 82.56 90 GLY A O 1
ATOM 721 N N . THR A 1 91 ? -3.057 -15.090 0.577 1.00 84.50 91 THR A N 1
ATOM 722 C CA . THR A 1 91 ? -3.159 -15.167 -0.887 1.00 84.50 91 THR A CA 1
ATOM 723 C C . THR A 1 91 ? -1.790 -15.426 -1.515 1.00 84.50 91 THR A C 1
ATOM 725 O O . THR A 1 91 ? -0.746 -15.194 -0.908 1.00 84.50 91 THR A O 1
ATOM 728 N N . ILE A 1 92 ? -1.792 -15.966 -2.734 1.00 81.81 92 ILE A N 1
ATOM 729 C CA . ILE A 1 92 ? -0.572 -16.250 -3.491 1.00 81.81 92 ILE A CA 1
ATOM 730 C C . ILE A 1 92 ? -0.320 -15.073 -4.431 1.00 81.81 92 ILE A C 1
ATOM 732 O O . ILE A 1 92 ? -1.094 -14.858 -5.360 1.00 81.81 92 ILE A O 1
ATOM 736 N N . SER A 1 93 ? 0.778 -14.342 -4.222 1.00 88.06 93 SER A N 1
ATOM 737 C CA . SER A 1 93 ? 1.213 -13.267 -5.129 1.00 88.06 93 SER A CA 1
ATOM 738 C C . SER A 1 93 ? 2.226 -13.728 -6.193 1.00 88.06 93 SER A C 1
ATOM 740 O O . SER A 1 93 ? 2.765 -12.919 -6.946 1.00 88.06 93 SER A O 1
ATOM 742 N N . LYS A 1 94 ? 2.511 -15.036 -6.250 1.00 92.62 94 LYS A N 1
ATOM 743 C CA . LYS A 1 94 ? 3.525 -15.622 -7.133 1.00 92.62 94 LYS A CA 1
ATOM 744 C C . LYS A 1 94 ? 3.112 -15.546 -8.605 1.00 92.62 94 LYS A C 1
ATOM 746 O O . LYS A 1 94 ? 2.124 -16.153 -9.012 1.00 92.62 94 LYS A O 1
ATOM 751 N N . LEU A 1 95 ? 3.939 -14.886 -9.408 1.00 93.06 95 LEU A N 1
ATOM 752 C CA . LEU A 1 95 ? 3.854 -14.864 -10.862 1.00 93.06 95 LEU A CA 1
ATOM 753 C C . LEU A 1 95 ? 4.383 -16.184 -11.453 1.00 93.06 95 LEU A C 1
ATOM 755 O O . LEU A 1 95 ? 5.461 -16.643 -11.048 1.00 93.06 95 LEU A O 1
ATOM 759 N N . PRO A 1 96 ? 3.661 -16.799 -12.408 1.00 95.06 96 PRO A N 1
ATOM 760 C CA . PRO A 1 96 ? 4.143 -17.984 -13.106 1.00 95.06 96 PRO A CA 1
ATOM 761 C C . PRO A 1 96 ? 5.334 -17.639 -14.007 1.00 95.06 96 PRO A C 1
ATOM 763 O O . PRO A 1 96 ? 5.483 -16.507 -14.464 1.00 95.06 96 PRO A O 1
ATOM 766 N N . ASP A 1 97 ? 6.192 -18.616 -14.283 1.00 94.75 97 ASP A N 1
ATOM 767 C CA . ASP A 1 97 ? 7.239 -18.457 -15.295 1.00 94.75 97 ASP A CA 1
ATOM 768 C C . ASP A 1 97 ? 6.622 -18.378 -16.704 1.00 94.75 97 ASP A C 1
ATOM 770 O O . ASP A 1 97 ? 5.590 -19.010 -16.946 1.00 94.75 97 ASP A O 1
ATOM 774 N N . PRO A 1 98 ? 7.214 -17.603 -17.635 1.00 95.81 98 PRO A N 1
ATOM 775 C CA . PRO A 1 98 ? 8.434 -16.786 -17.508 1.00 95.81 98 PRO A CA 1
ATOM 776 C C . PRO A 1 98 ? 8.196 -15.347 -16.996 1.00 95.81 98 PRO A C 1
ATOM 778 O O . PRO A 1 98 ? 9.076 -14.493 -17.076 1.00 95.81 98 PRO A O 1
ATOM 781 N N . PHE A 1 99 ? 7.005 -15.034 -16.493 1.00 96.44 99 PHE A N 1
ATOM 782 C CA . PHE A 1 99 ? 6.598 -13.660 -16.203 1.00 96.44 99 PHE A CA 1
ATOM 783 C C . PHE A 1 99 ? 7.236 -13.102 -14.927 1.00 96.44 99 PHE A C 1
ATOM 785 O O . PHE A 1 99 ? 7.254 -13.768 -13.890 1.00 96.44 99 PHE A O 1
ATOM 792 N N . ALA A 1 100 ? 7.719 -11.862 -14.975 1.00 95.56 100 ALA A N 1
ATOM 793 C CA . ALA A 1 100 ? 8.281 -11.168 -13.818 1.00 95.56 100 ALA A CA 1
ATOM 794 C C . ALA A 1 100 ? 8.058 -9.652 -13.906 1.00 95.56 100 ALA A C 1
ATOM 796 O O . ALA A 1 100 ? 7.882 -9.103 -14.994 1.00 95.56 100 ALA A O 1
ATOM 797 N N . VAL A 1 101 ? 8.078 -8.959 -12.766 1.00 92.44 101 VAL A N 1
ATOM 798 C CA . VAL A 1 101 ? 8.136 -7.489 -12.761 1.00 92.44 101 VAL A CA 1
ATOM 799 C C . VAL A 1 101 ? 9.580 -7.059 -12.896 1.00 92.44 101 VAL A C 1
ATOM 801 O O . VAL A 1 101 ? 10.385 -7.325 -12.007 1.00 92.44 101 VAL A O 1
ATOM 804 N N . GLU A 1 102 ? 9.889 -6.374 -13.988 1.00 93.56 102 GLU A N 1
ATOM 805 C CA . GLU A 1 102 ? 11.211 -5.806 -14.203 1.00 93.56 102 GLU A CA 1
ATOM 806 C C . GLU A 1 102 ? 11.451 -4.614 -13.268 1.00 93.56 102 GLU A C 1
ATOM 808 O O . GLU A 1 102 ? 10.681 -3.645 -13.239 1.00 93.56 102 GLU A O 1
ATOM 813 N N . VAL A 1 103 ? 12.534 -4.695 -12.503 1.00 92.06 103 VAL A N 1
ATOM 814 C CA . VAL A 1 103 ? 12.951 -3.701 -11.515 1.00 92.06 103 VAL A CA 1
ATOM 815 C C . VAL A 1 103 ? 14.432 -3.401 -11.710 1.00 92.06 103 VAL A C 1
ATOM 817 O O . VAL A 1 103 ? 15.215 -4.297 -12.019 1.00 92.06 103 VAL A O 1
ATOM 820 N N . GLY A 1 104 ? 14.812 -2.130 -11.556 1.00 91.00 104 GLY A N 1
ATOM 821 C CA . GLY A 1 104 ? 16.221 -1.745 -11.550 1.00 91.00 104 GLY A CA 1
ATOM 822 C C . GLY A 1 104 ? 16.917 -1.807 -12.912 1.00 91.00 104 GLY A C 1
ATOM 823 O O . GLY A 1 104 ? 18.139 -1.909 -12.955 1.00 91.00 104 GLY A O 1
ATOM 824 N N . ASN A 1 105 ? 16.170 -1.748 -14.022 1.00 92.19 105 ASN A N 1
ATOM 825 C CA . ASN A 1 105 ? 16.763 -1.652 -15.358 1.00 92.19 105 ASN A CA 1
ATOM 826 C C . ASN A 1 105 ? 17.528 -0.316 -15.492 1.00 92.19 105 ASN A C 1
ATOM 828 O O . ASN A 1 105 ? 16.883 0.741 -15.466 1.00 92.19 105 ASN A O 1
ATOM 832 N N . PRO A 1 106 ? 18.862 -0.328 -15.689 1.00 87.38 106 PRO A N 1
ATOM 833 C CA . PRO A 1 106 ? 19.666 0.892 -15.771 1.00 87.38 106 PRO A CA 1
ATOM 834 C C . PRO A 1 106 ? 19.247 1.841 -16.899 1.00 87.38 106 PRO A C 1
ATOM 836 O O . PRO A 1 106 ? 19.438 3.046 -16.780 1.00 87.38 106 PRO A O 1
ATOM 839 N N . ALA A 1 107 ? 18.640 1.329 -17.976 1.00 88.44 107 ALA A N 1
ATOM 840 C CA . ALA A 1 107 ? 18.146 2.153 -19.079 1.00 88.44 107 ALA A CA 1
ATOM 841 C C . ALA A 1 107 ? 16.910 2.996 -18.702 1.00 88.44 107 ALA A C 1
ATOM 843 O O . ALA A 1 107 ? 16.613 3.981 -19.373 1.00 88.44 107 ALA A O 1
ATOM 844 N N . ASN A 1 108 ? 16.194 2.620 -17.635 1.00 84.94 108 ASN A N 1
ATOM 845 C CA . ASN A 1 108 ? 14.963 3.277 -17.184 1.00 84.94 108 ASN A CA 1
ATOM 846 C C . ASN A 1 108 ? 15.171 4.211 -15.979 1.00 84.94 108 ASN A C 1
ATOM 848 O O . ASN A 1 108 ? 14.219 4.878 -15.559 1.00 84.94 108 ASN A O 1
ATOM 852 N N . ILE A 1 109 ? 16.380 4.245 -15.412 1.00 82.19 109 ILE A N 1
ATOM 853 C CA . ILE A 1 109 ? 16.729 5.068 -14.251 1.00 82.19 109 ILE A CA 1
ATOM 854 C C . ILE A 1 109 ? 17.546 6.265 -14.733 1.00 82.19 109 ILE A C 1
ATOM 856 O O . ILE A 1 109 ? 18.562 6.117 -15.410 1.00 82.19 109 ILE A O 1
ATOM 860 N N . THR A 1 110 ? 17.093 7.469 -14.387 1.00 83.62 110 THR A N 1
ATOM 861 C CA . THR A 1 110 ? 17.808 8.705 -14.714 1.00 83.62 110 THR A CA 1
ATOM 862 C C . THR A 1 110 ? 19.185 8.703 -14.053 1.00 83.62 110 THR A C 1
ATOM 864 O O . THR A 1 110 ? 19.324 8.306 -12.897 1.00 83.62 110 THR A O 1
ATOM 867 N N . LYS A 1 111 ? 20.208 9.182 -14.767 1.00 81.50 111 LYS A N 1
ATOM 868 C CA . LYS A 1 111 ? 21.554 9.354 -14.206 1.00 81.50 111 LYS A CA 1
ATOM 869 C C . LYS A 1 111 ? 21.483 10.147 -12.893 1.00 81.50 111 LYS A C 1
ATOM 871 O O . LYS A 1 111 ? 20.790 11.157 -12.839 1.00 81.50 111 LYS A O 1
ATOM 876 N N . ASP A 1 112 ? 22.204 9.684 -11.874 1.00 82.44 112 ASP A N 1
ATOM 877 C CA . ASP A 1 112 ? 22.260 10.273 -10.526 1.00 82.44 112 ASP A CA 1
ATOM 878 C C . ASP A 1 112 ? 20.967 10.120 -9.699 1.00 82.44 112 ASP A C 1
ATOM 880 O O . ASP A 1 112 ? 20.832 10.728 -8.640 1.00 82.44 112 ASP A O 1
ATOM 884 N N . TRP A 1 113 ? 20.029 9.277 -10.144 1.00 86.69 113 TRP A N 1
ATOM 885 C CA . TRP A 1 113 ? 18.861 8.856 -9.372 1.00 86.69 113 TRP A CA 1
ATOM 886 C C . TRP A 1 113 ? 18.970 7.378 -9.005 1.00 86.69 113 TRP A C 1
ATOM 888 O O . TRP A 1 113 ? 19.621 6.587 -9.691 1.00 86.69 113 TRP A O 1
ATOM 898 N N . LYS A 1 114 ? 18.294 6.994 -7.926 1.00 88.06 114 LYS A N 1
ATOM 899 C CA . LYS A 1 114 ? 18.152 5.603 -7.495 1.00 88.06 114 LYS A CA 1
ATOM 900 C C . LYS A 1 114 ? 16.682 5.247 -7.333 1.00 88.06 114 LYS A C 1
ATOM 902 O O . LYS A 1 114 ? 15.887 6.041 -6.830 1.00 88.06 114 LYS A O 1
ATOM 907 N N . GLU A 1 115 ? 16.346 4.030 -7.743 1.00 90.19 115 GLU A N 1
ATOM 908 C CA . GLU A 1 115 ? 15.021 3.457 -7.539 1.00 90.19 115 GLU A CA 1
ATOM 909 C C . GLU A 1 115 ? 14.863 3.030 -6.072 1.00 90.19 115 GLU A C 1
ATOM 911 O O . GLU A 1 115 ? 15.725 2.349 -5.510 1.00 90.19 115 GLU A O 1
ATOM 916 N N . LYS A 1 116 ? 13.750 3.416 -5.451 1.00 90.56 116 LYS A N 1
ATOM 917 C CA . LYS A 1 116 ? 13.361 3.025 -4.097 1.00 90.56 116 LYS A CA 1
ATOM 918 C C . LYS A 1 116 ? 11.898 2.627 -4.039 1.00 90.56 116 LYS A C 1
ATOM 920 O O . LYS A 1 116 ? 11.091 2.906 -4.926 1.00 90.56 116 LYS A O 1
ATOM 925 N N . TRP A 1 117 ? 11.568 1.962 -2.942 1.00 91.19 117 TRP A N 1
ATOM 926 C CA . TRP A 1 117 ? 10.236 1.461 -2.677 1.00 91.19 117 TRP A CA 1
ATOM 927 C C . TRP A 1 117 ? 9.763 1.941 -1.317 1.00 91.19 117 TRP A C 1
ATOM 929 O O . TRP A 1 117 ? 10.523 1.982 -0.349 1.00 91.19 117 TRP A O 1
ATOM 939 N N . LEU A 1 118 ? 8.486 2.293 -1.244 1.00 89.88 118 LEU A N 1
ATOM 940 C CA . LEU A 1 118 ? 7.823 2.627 0.002 1.00 89.88 118 LEU A CA 1
ATOM 941 C C . LEU A 1 118 ? 6.530 1.841 0.144 1.00 89.88 118 LEU A C 1
ATOM 943 O O . LEU A 1 118 ? 5.811 1.599 -0.825 1.00 89.88 118 LEU A O 1
ATOM 947 N N . PHE A 1 119 ? 6.205 1.500 1.381 1.00 89.06 119 PHE A N 1
ATOM 948 C CA . PHE A 1 119 ? 4.876 1.074 1.759 1.00 89.06 119 PHE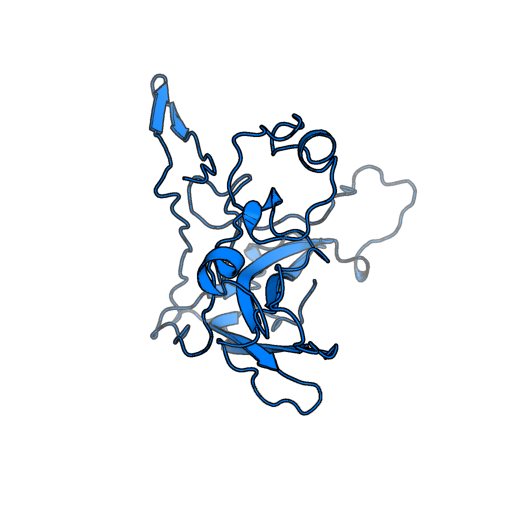 A CA 1
ATOM 949 C C . PHE A 1 119 ? 4.012 2.246 2.187 1.00 89.06 119 PHE A C 1
ATOM 951 O O . PHE A 1 119 ? 4.424 3.121 2.962 1.00 89.06 119 PHE A O 1
ATOM 958 N N . TYR A 1 120 ? 2.764 2.175 1.754 1.00 85.56 120 TYR A N 1
ATOM 959 C CA . TYR A 1 120 ? 1.647 2.814 2.415 1.00 85.56 120 TYR A CA 1
ATOM 960 C C . TYR A 1 120 ? 0.754 1.722 2.984 1.00 85.56 120 TYR A C 1
ATOM 962 O O . TYR A 1 120 ? 0.434 0.750 2.302 1.00 85.56 120 TYR A O 1
ATOM 970 N N . VAL A 1 121 ? 0.366 1.872 4.243 1.00 87.06 121 VAL A N 1
ATOM 971 C CA . VAL A 1 121 ? -0.385 0.855 4.971 1.00 87.06 121 VAL A CA 1
ATOM 972 C C . VAL A 1 121 ? -1.417 1.497 5.876 1.00 87.06 121 VAL A C 1
ATOM 974 O O . VAL A 1 121 ? -1.186 2.549 6.470 1.00 87.06 121 VAL A O 1
ATOM 977 N N . MET A 1 122 ? -2.543 0.816 6.018 1.00 88.69 122 MET A N 1
ATOM 978 C CA . MET A 1 122 ? -3.587 1.122 6.971 1.00 88.69 122 MET A CA 1
ATOM 979 C C . MET A 1 122 ? -4.073 -0.176 7.599 1.00 88.69 122 MET A C 1
ATOM 981 O O . MET A 1 122 ? -4.618 -1.052 6.928 1.00 88.69 122 MET A O 1
ATOM 985 N N . PHE A 1 123 ? -3.900 -0.267 8.912 1.00 90.44 123 PHE A N 1
ATOM 986 C CA . PHE A 1 123 ? -4.348 -1.394 9.715 1.00 90.44 123 PHE A CA 1
ATOM 987 C C . PHE A 1 123 ? -5.472 -0.945 10.637 1.00 90.44 123 PHE A C 1
ATOM 989 O O . PHE A 1 123 ? -5.388 0.120 11.250 1.00 90.44 123 PHE A O 1
ATOM 996 N N . ILE A 1 124 ? -6.503 -1.772 10.773 1.00 91.56 124 ILE A N 1
ATOM 997 C CA . ILE A 1 124 ? -7.623 -1.520 11.678 1.00 91.56 124 ILE A CA 1
ATOM 998 C C . ILE A 1 124 ? -7.599 -2.589 12.763 1.00 91.56 124 ILE A C 1
ATOM 1000 O O . ILE A 1 124 ? -7.789 -3.774 12.487 1.00 91.56 124 ILE A O 1
ATOM 1004 N N . ASP A 1 125 ? -7.361 -2.179 14.009 1.00 91.62 125 ASP A N 1
ATOM 1005 C CA . ASP A 1 125 ? -7.556 -3.052 15.166 1.00 91.62 125 ASP A CA 1
ATOM 1006 C C . ASP A 1 125 ? -9.053 -3.190 15.446 1.00 91.62 125 ASP A C 1
ATOM 1008 O O . ASP A 1 125 ? -9.749 -2.231 15.782 1.00 91.62 125 ASP A O 1
ATOM 1012 N N . THR A 1 126 ? -9.550 -4.406 15.270 1.00 91.69 126 THR A N 1
ATOM 1013 C CA . THR A 1 126 ? -10.964 -4.747 15.384 1.00 91.69 126 THR A CA 1
ATOM 1014 C C . THR A 1 126 ? -11.305 -5.484 16.678 1.00 91.69 126 THR A C 1
ATOM 1016 O O . THR A 1 126 ? -12.477 -5.811 16.916 1.00 91.69 126 THR A O 1
ATOM 1019 N N . ARG A 1 127 ? -10.319 -5.717 17.555 1.00 91.56 127 ARG A N 1
ATOM 1020 C CA . ARG A 1 127 ? -10.527 -6.385 18.843 1.00 91.56 127 ARG A CA 1
ATOM 1021 C C . ARG A 1 127 ? -11.478 -5.569 19.716 1.00 91.56 127 ARG A C 1
ATOM 1023 O O . ARG A 1 127 ? -11.330 -4.365 19.890 1.00 91.56 127 ARG A O 1
ATOM 1030 N N . GLY A 1 128 ? -12.499 -6.235 20.251 1.00 90.62 128 GLY A N 1
ATOM 1031 C CA . GLY A 1 128 ? -13.494 -5.610 21.125 1.00 90.62 128 GLY A CA 1
ATOM 1032 C C . GLY A 1 128 ? -14.411 -4.583 20.451 1.00 90.62 128 GLY A C 1
ATOM 1033 O O . GLY A 1 128 ? -15.184 -3.919 21.142 1.00 90.62 128 GLY A O 1
ATOM 1034 N N . THR A 1 129 ? -14.380 -4.459 19.122 1.00 91.88 129 THR A N 1
ATOM 1035 C CA . THR A 1 129 ? -15.250 -3.528 18.395 1.00 91.88 129 THR A CA 1
ATOM 1036 C C . THR A 1 129 ? -16.726 -3.901 18.512 1.00 91.88 129 THR A C 1
ATOM 1038 O O . THR A 1 129 ? -17.118 -5.073 18.572 1.00 91.88 129 THR A O 1
ATOM 1041 N N . LYS A 1 130 ? -17.589 -2.879 18.553 1.00 92.06 130 LYS A N 1
ATOM 1042 C CA . LYS A 1 130 ? -19.043 -3.071 18.586 1.00 92.06 130 LYS A CA 1
ATOM 1043 C C . LYS A 1 130 ? -19.525 -3.758 17.308 1.00 92.06 130 LYS A C 1
ATOM 1045 O O . LYS A 1 130 ? -20.247 -4.749 17.390 1.00 92.06 130 LYS A O 1
ATOM 1050 N N . ASN A 1 131 ? -19.079 -3.266 16.153 1.00 92.31 131 ASN A N 1
ATOM 1051 C CA . ASN A 1 131 ? -19.361 -3.839 14.844 1.00 92.31 131 ASN A CA 1
ATOM 1052 C C . ASN A 1 131 ? -18.067 -3.914 14.024 1.00 92.31 131 ASN A C 1
ATOM 1054 O O . ASN A 1 131 ? -17.635 -2.914 13.451 1.00 92.31 131 ASN A O 1
ATOM 1058 N N . ARG A 1 132 ? -17.464 -5.109 13.977 1.00 90.94 132 ARG A N 1
ATOM 1059 C CA . ARG A 1 132 ? -16.211 -5.343 13.251 1.00 90.94 132 ARG A CA 1
ATOM 1060 C C . ARG A 1 132 ? -16.349 -5.004 11.774 1.00 90.94 132 ARG A C 1
ATOM 1062 O O . ARG A 1 132 ? -15.559 -4.218 11.280 1.00 90.94 132 ARG A O 1
ATOM 1069 N N . LYS A 1 133 ? -17.369 -5.550 11.102 1.00 90.31 133 LYS A N 1
ATOM 1070 C CA . LYS A 1 133 ? -17.579 -5.351 9.662 1.00 90.31 133 LYS A CA 1
ATOM 1071 C C . LYS A 1 133 ? -17.705 -3.867 9.334 1.00 90.31 133 LYS A C 1
ATOM 1073 O O . LYS A 1 133 ? -16.929 -3.348 8.552 1.00 90.31 133 LYS A O 1
ATOM 1078 N N . SER A 1 134 ? -18.623 -3.163 9.989 1.00 91.31 134 SER A N 1
ATOM 1079 C CA . SER A 1 134 ? -18.837 -1.746 9.694 1.00 91.31 134 SER A CA 1
ATOM 1080 C C . SER A 1 134 ? -17.635 -0.866 10.061 1.00 91.31 134 SER A C 1
ATOM 1082 O O . SER A 1 134 ? -17.426 0.143 9.396 1.00 91.31 134 SER A O 1
ATOM 1084 N N . CYS A 1 135 ? -16.844 -1.222 11.085 1.00 91.31 135 CYS A N 1
ATOM 1085 C CA . CYS A 1 135 ? -15.603 -0.494 11.359 1.00 91.31 135 CYS A CA 1
ATOM 1086 C C . CYS A 1 135 ? -14.531 -0.773 10.297 1.00 91.31 135 CYS A C 1
ATOM 1088 O O . CYS A 1 135 ? -13.882 0.155 9.824 1.00 91.31 135 CYS A O 1
ATOM 1090 N N . SER A 1 136 ? -14.392 -2.037 9.886 1.00 89.81 136 SER A N 1
ATOM 1091 C CA . SER A 1 136 ? -13.508 -2.441 8.794 1.00 89.81 136 SER A CA 1
ATOM 1092 C C . SER A 1 136 ? -13.890 -1.806 7.463 1.00 89.81 136 SER A C 1
ATOM 1094 O O . SER A 1 136 ? -13.001 -1.650 6.657 1.00 89.81 136 SER A O 1
ATOM 1096 N N . GLU A 1 137 ? -15.139 -1.399 7.236 1.00 89.56 137 GLU A N 1
ATOM 1097 C CA . GLU A 1 137 ? -15.571 -0.647 6.039 1.00 89.56 137 GLU A CA 1
ATOM 1098 C C . GLU A 1 137 ? -15.479 0.881 6.212 1.00 89.56 137 GLU A C 1
ATOM 1100 O O . GLU A 1 137 ? -16.063 1.645 5.446 1.00 89.56 137 GLU A O 1
ATOM 1105 N N . CYS A 1 138 ? -14.797 1.365 7.254 1.00 91.69 138 CYS A N 1
ATOM 1106 C CA . CYS A 1 138 ? -14.579 2.795 7.470 1.00 91.69 138 CYS A CA 1
ATOM 1107 C C . CYS A 1 138 ? -15.854 3.640 7.578 1.00 91.69 138 CYS A C 1
ATOM 1109 O O . CYS A 1 138 ? -15.871 4.818 7.215 1.00 91.69 138 CYS A O 1
ATOM 1111 N N . ARG A 1 139 ? -16.936 3.067 8.118 1.00 93.19 139 ARG A N 1
ATOM 1112 C CA . ARG A 1 139 ? -18.164 3.822 8.374 1.00 93.19 139 ARG A CA 1
ATOM 1113 C C . ARG A 1 139 ? -17.985 4.812 9.516 1.00 93.19 139 ARG A C 1
ATOM 1115 O O . ARG A 1 139 ? -17.719 4.415 10.649 1.00 93.19 139 ARG A O 1
ATOM 1122 N N . CYS A 1 140 ? -18.246 6.086 9.251 1.00 92.88 140 CYS A N 1
ATOM 1123 C CA . CYS A 1 140 ? -18.044 7.194 10.186 1.00 92.88 140 CYS A CA 1
ATOM 1124 C C . CYS A 1 140 ? -18.783 7.000 11.516 1.00 92.88 140 CYS A C 1
ATOM 1126 O O . CYS A 1 140 ? -18.260 7.296 12.590 1.00 92.88 140 CYS A O 1
ATOM 1128 N N . ASP A 1 141 ? -19.986 6.426 11.467 1.00 92.19 141 ASP A N 1
ATOM 1129 C CA . ASP A 1 141 ? -20.804 6.168 12.651 1.00 92.19 141 ASP A CA 1
ATOM 1130 C C . ASP A 1 141 ? -20.250 5.058 13.564 1.00 92.19 141 ASP A C 1
ATOM 1132 O O . ASP A 1 141 ? -20.734 4.897 14.689 1.00 92.19 141 ASP A O 1
ATOM 1136 N N . GLN A 1 142 ? -19.219 4.328 13.130 1.00 94.12 142 GLN A N 1
ATOM 1137 C CA . GLN A 1 142 ? -18.526 3.308 13.918 1.00 94.12 142 GLN A CA 1
ATOM 1138 C C . GLN A 1 142 ? -17.236 3.797 14.574 1.00 94.12 142 GLN A C 1
ATOM 1140 O O . GLN A 1 142 ? -16.654 3.037 15.343 1.00 94.12 142 GLN A O 1
ATOM 1145 N N . PHE A 1 143 ? -16.809 5.038 14.340 1.00 92.19 143 PHE A N 1
ATOM 1146 C CA . PHE A 1 143 ? -15.597 5.602 14.936 1.00 92.19 143 PHE A CA 1
ATOM 1147 C C . PHE A 1 143 ? -15.920 6.637 16.017 1.00 92.19 143 PHE A C 1
ATOM 1149 O O . PHE A 1 143 ? -16.985 7.261 16.034 1.00 92.19 143 PHE A O 1
ATOM 1156 N N . ASN A 1 144 ? -14.982 6.823 16.944 1.00 90.00 144 ASN A N 1
ATOM 1157 C CA . ASN A 1 144 ? -15.004 7.898 17.934 1.00 90.00 144 ASN A CA 1
ATOM 1158 C C . ASN A 1 144 ? -14.502 9.205 17.300 1.00 90.00 144 ASN A C 1
ATOM 1160 O O . ASN A 1 144 ? -13.396 9.662 17.584 1.00 90.00 144 ASN A O 1
ATOM 1164 N N . LEU A 1 145 ? -15.303 9.777 16.400 1.00 91.25 145 LEU A N 1
ATOM 1165 C CA . LEU A 1 145 ? -14.956 11.005 15.684 1.00 91.25 145 LEU A CA 1
ATOM 1166 C C . LEU A 1 145 ? -15.063 12.246 16.596 1.00 91.25 145 LEU A C 1
ATOM 1168 O O . LEU A 1 145 ? -15.985 12.325 17.417 1.00 91.25 145 LEU A O 1
ATOM 1172 N N . PRO A 1 146 ? -14.170 13.245 16.453 1.00 90.56 146 PRO A N 1
ATOM 1173 C CA . PRO A 1 146 ? -14.318 14.540 17.116 1.00 90.56 146 PRO A CA 1
ATOM 1174 C C . PRO A 1 146 ? -15.637 15.234 16.744 1.00 90.56 146 PRO A C 1
ATOM 1176 O O . PRO A 1 146 ? -16.103 15.129 15.612 1.00 90.56 146 PRO A O 1
ATOM 1179 N N . LYS A 1 147 ? -16.220 16.021 17.660 1.00 90.06 147 LYS A N 1
ATOM 1180 C CA . LYS A 1 147 ? -17.502 16.720 17.415 1.00 90.06 147 LYS A CA 1
ATOM 1181 C C . LYS A 1 147 ? -17.481 17.642 16.188 1.00 90.06 147 LYS A C 1
ATOM 1183 O O . LYS A 1 147 ? -18.497 17.805 15.531 1.00 90.06 147 LYS A O 1
ATOM 1188 N N . ASN A 1 148 ? -16.334 18.247 15.891 1.00 90.94 148 ASN A N 1
ATOM 1189 C CA . ASN A 1 148 ? -16.126 19.163 14.767 1.00 90.94 148 ASN A CA 1
ATOM 1190 C C . ASN A 1 148 ? -15.494 18.486 13.541 1.00 90.94 148 ASN A C 1
ATOM 1192 O O . ASN A 1 148 ? -14.948 19.183 12.691 1.00 90.94 148 ASN A O 1
ATOM 1196 N N . PHE A 1 149 ? -15.546 17.153 13.461 1.00 92.19 149 PHE A N 1
ATOM 1197 C CA . PHE A 1 149 ? -14.928 16.374 12.391 1.00 92.19 149 PHE A CA 1
ATOM 1198 C C . PHE A 1 149 ? -15.318 16.876 10.991 1.00 92.19 149 PHE A C 1
ATOM 1200 O O . PHE A 1 149 ? -14.433 17.240 10.227 1.00 92.19 149 PHE A O 1
ATOM 1207 N N . TYR A 1 150 ? -16.613 17.008 10.687 1.00 91.75 150 TYR A N 1
ATOM 1208 C CA . TYR A 1 150 ? -17.083 17.431 9.357 1.00 91.75 150 TYR A CA 1
ATOM 1209 C C . TYR A 1 150 ? -16.651 18.854 8.965 1.00 91.75 150 TYR A C 1
ATOM 1211 O O . TYR A 1 150 ? -16.439 19.136 7.795 1.00 91.75 150 TYR A O 1
ATOM 1219 N N . ASN A 1 151 ? -16.442 19.738 9.944 1.00 91.94 151 ASN A N 1
ATOM 1220 C CA . ASN A 1 151 ? -16.018 21.115 9.677 1.00 91.94 151 ASN A CA 1
ATOM 1221 C C . ASN A 1 151 ? -14.492 21.259 9.566 1.00 91.94 151 ASN A C 1
ATOM 1223 O O . ASN A 1 151 ? -14.015 22.255 9.034 1.00 91.94 151 ASN A O 1
ATOM 1227 N N . LYS A 1 152 ? -13.722 20.320 10.132 1.00 91.19 152 LYS A N 1
ATOM 1228 C CA . LYS A 1 152 ? -12.250 20.369 10.142 1.00 91.19 152 LYS A CA 1
ATOM 1229 C C . LYS A 1 152 ? -11.607 19.481 9.087 1.00 91.19 152 LYS A C 1
ATOM 1231 O O . LYS A 1 152 ? -10.503 19.781 8.639 1.00 91.19 152 LYS A O 1
ATOM 1236 N N . THR A 1 153 ? -12.256 18.384 8.727 1.00 88.88 153 THR A N 1
ATOM 1237 C CA . THR A 1 153 ? -11.763 17.467 7.705 1.00 88.88 153 THR A CA 1
ATOM 1238 C C . THR A 1 153 ? -12.163 18.000 6.340 1.00 88.88 153 THR A C 1
ATOM 1240 O O . THR A 1 153 ? -13.340 18.277 6.113 1.00 88.88 153 THR A O 1
ATOM 1243 N N . HIS A 1 154 ? -11.180 18.151 5.457 1.00 87.69 154 HIS A N 1
ATOM 1244 C CA . HIS A 1 154 ? -11.380 18.629 4.096 1.00 87.69 154 HIS A CA 1
ATOM 1245 C C . HIS A 1 154 ? -11.279 17.453 3.119 1.00 87.69 154 HIS A C 1
ATOM 1247 O O . HIS A 1 154 ? -10.504 16.520 3.344 1.00 87.69 154 HIS A O 1
ATOM 1253 N N . ASP A 1 155 ? -12.108 17.470 2.081 1.00 81.62 155 ASP A N 1
ATOM 1254 C CA . ASP A 1 155 ? -12.104 16.478 1.015 1.00 81.62 155 ASP A CA 1
ATOM 1255 C C . ASP A 1 155 ? -10.930 16.687 0.039 1.00 81.62 155 ASP A C 1
ATOM 1257 O O . ASP A 1 155 ? -10.067 17.545 0.226 1.00 81.62 155 ASP A O 1
ATOM 1261 N N . ILE A 1 156 ? -10.888 15.891 -1.033 1.00 75.50 156 ILE A N 1
ATOM 1262 C CA . ILE A 1 156 ? -9.834 15.974 -2.058 1.00 75.50 156 ILE A CA 1
ATOM 1263 C C . ILE A 1 156 ? -9.822 17.307 -2.832 1.00 75.50 156 ILE A C 1
ATOM 1265 O O . ILE A 1 156 ? -8.878 17.572 -3.570 1.00 75.50 156 ILE A O 1
ATOM 1269 N N . HIS A 1 157 ? -10.867 18.125 -2.698 1.00 79.19 157 HIS A N 1
ATOM 1270 C CA . HIS A 1 157 ? -10.999 19.445 -3.310 1.00 79.19 157 HIS A CA 1
ATOM 1271 C C . HIS A 1 157 ? -10.809 20.576 -2.294 1.00 79.19 157 HIS A C 1
ATOM 1273 O O . HIS A 1 157 ? -11.176 21.714 -2.588 1.00 79.19 157 HIS A O 1
ATOM 1279 N N . ASP A 1 158 ? -10.261 20.262 -1.117 1.00 83.56 158 ASP A N 1
ATOM 1280 C CA . ASP A 1 158 ? -10.060 21.197 -0.012 1.00 83.56 158 ASP A CA 1
ATOM 1281 C C . ASP A 1 158 ? -11.368 21.852 0.469 1.00 83.56 158 ASP A C 1
ATOM 1283 O O . ASP A 1 158 ? -11.412 23.014 0.869 1.00 83.56 158 ASP A O 1
ATOM 1287 N N . LYS A 1 159 ? -12.482 21.112 0.419 1.00 88.25 159 LYS A N 1
ATOM 1288 C CA . LYS A 1 159 ? -13.777 21.564 0.948 1.00 88.25 159 LYS A CA 1
ATOM 1289 C C . LYS A 1 159 ? -14.118 20.827 2.236 1.00 88.25 159 LYS A C 1
ATOM 1291 O O . LYS A 1 159 ? -13.846 19.631 2.319 1.00 88.25 159 LYS A O 1
ATOM 1296 N N . PRO A 1 160 ? -14.763 21.477 3.223 1.00 91.31 160 PRO A N 1
ATOM 1297 C CA . PRO A 1 160 ? -15.252 20.785 4.409 1.00 91.31 160 PRO A CA 1
ATOM 1298 C C . PRO A 1 160 ? -16.121 19.581 4.044 1.00 91.31 160 PRO A C 1
ATOM 1300 O O . PRO A 1 160 ? -16.961 19.648 3.141 1.00 91.31 160 PRO A O 1
ATOM 1303 N N . LEU A 1 161 ? -15.921 18.479 4.760 1.00 91.19 161 LEU A N 1
ATOM 1304 C CA . LEU A 1 161 ? -16.602 17.225 4.487 1.00 91.19 161 LEU A CA 1
ATOM 1305 C C . LEU A 1 161 ? -18.114 17.358 4.721 1.00 91.19 161 LEU A C 1
ATOM 1307 O O . LEU A 1 161 ? -18.566 17.816 5.772 1.00 91.19 161 LEU A O 1
ATOM 1311 N N . SER A 1 162 ? -18.917 16.904 3.757 1.00 90.00 162 SER A N 1
ATOM 1312 C CA . SER A 1 162 ? -20.378 16.908 3.895 1.00 90.00 162 SER A CA 1
ATOM 1313 C C . SER A 1 162 ? -20.838 16.067 5.092 1.00 90.00 162 SER A C 1
ATOM 1315 O O . SER A 1 162 ? -20.320 14.979 5.340 1.00 90.00 162 SER A O 1
ATOM 1317 N N . HIS A 1 163 ? -21.891 16.515 5.781 1.00 89.06 163 HIS A N 1
ATOM 1318 C CA . HIS A 1 163 ? -22.565 15.737 6.831 1.00 89.06 163 HIS A CA 1
ATOM 1319 C C . HIS A 1 163 ? -23.252 14.467 6.280 1.00 89.06 163 HIS A C 1
ATOM 1321 O O . HIS A 1 163 ? -23.594 13.540 7.029 1.00 89.06 163 HIS A O 1
ATOM 1327 N N . ASP A 1 164 ? -23.424 14.393 4.959 1.00 90.06 164 ASP A N 1
ATOM 1328 C CA . ASP A 1 164 ? -23.907 13.203 4.265 1.00 90.06 164 ASP A CA 1
ATOM 1329 C C . ASP A 1 164 ? -22.809 12.174 3.990 1.00 90.06 164 ASP A C 1
ATOM 1331 O O . ASP A 1 164 ? -23.125 11.048 3.621 1.00 90.06 164 ASP A O 1
ATOM 1335 N N . TYR A 1 165 ? -21.539 12.494 4.253 1.00 88.75 165 TYR A N 1
ATOM 1336 C CA . TYR A 1 165 ? -20.446 11.533 4.157 1.00 88.75 165 TYR A CA 1
ATOM 1337 C C . TYR A 1 165 ? -20.579 10.451 5.241 1.00 88.75 165 TYR A C 1
ATOM 1339 O O . TYR A 1 165 ? -20.396 10.715 6.431 1.00 88.75 165 TYR A O 1
ATOM 1347 N N . LYS A 1 166 ? -20.939 9.222 4.842 1.00 90.25 166 LYS A N 1
ATOM 1348 C CA . LYS A 1 166 ? -21.231 8.119 5.781 1.00 90.25 166 LYS A CA 1
ATOM 1349 C C . LYS A 1 166 ? -20.071 7.150 5.995 1.00 90.25 166 LYS A C 1
ATOM 1351 O O . LYS A 1 166 ? -20.073 6.431 7.000 1.00 90.25 166 LYS A O 1
ATOM 1356 N N . GLY A 1 167 ? -19.077 7.133 5.112 1.00 89.31 167 GLY A N 1
ATOM 1357 C CA . GLY A 1 167 ? -17.923 6.250 5.239 1.00 89.31 167 GLY A CA 1
ATOM 1358 C C . GLY A 1 167 ? -16.844 6.508 4.198 1.00 89.31 167 GLY A C 1
ATOM 1359 O O . GLY A 1 167 ? -17.079 7.197 3.211 1.00 89.31 167 GLY A O 1
ATOM 1360 N N . GLY A 1 168 ? -15.664 5.946 4.455 1.00 83.62 168 GLY A N 1
ATOM 1361 C CA . GLY A 1 168 ? -14.497 5.998 3.576 1.00 83.62 168 GLY A CA 1
ATOM 1362 C C . GLY A 1 168 ? -13.250 6.551 4.266 1.00 83.62 168 GLY A C 1
ATOM 1363 O O . GLY A 1 168 ? -13.200 6.680 5.493 1.00 83.62 168 GLY A O 1
ATOM 1364 N N . ILE A 1 169 ? -12.229 6.871 3.465 1.00 80.75 169 ILE A N 1
ATOM 1365 C CA . ILE A 1 169 ? -10.874 7.207 3.936 1.00 80.75 169 ILE A CA 1
ATOM 1366 C C . ILE A 1 169 ? -10.844 8.335 4.974 1.00 80.75 169 ILE A C 1
ATOM 1368 O O . ILE A 1 169 ? -10.047 8.285 5.910 1.00 80.75 169 ILE A O 1
ATOM 1372 N N . PHE A 1 170 ? -11.761 9.303 4.878 1.00 86.38 170 PHE A N 1
ATOM 1373 C CA . PHE A 1 170 ? -11.807 10.426 5.811 1.00 86.38 170 PHE A CA 1
ATOM 1374 C C . PHE A 1 170 ? -12.255 10.018 7.222 1.00 86.38 170 PHE A C 1
ATOM 1376 O O . PHE A 1 170 ? -11.950 10.689 8.202 1.00 86.38 170 PHE A O 1
ATOM 1383 N N . CYS A 1 171 ? -12.957 8.895 7.362 1.00 89.44 171 CYS A N 1
ATOM 1384 C CA . CYS A 1 171 ? -13.396 8.384 8.660 1.00 89.44 171 CYS A CA 1
ATOM 1385 C C . CYS A 1 171 ? -12.418 7.372 9.277 1.00 89.44 171 CYS A C 1
ATOM 1387 O O . CYS A 1 171 ? -12.509 7.089 10.471 1.00 89.44 171 CYS A O 1
ATOM 1389 N N . CYS A 1 172 ? -11.444 6.902 8.494 1.00 87.00 172 CYS A N 1
ATOM 1390 C CA . CYS A 1 172 ? -10.395 5.959 8.878 1.00 87.00 172 CYS A CA 1
ATOM 1391 C C . CYS A 1 172 ? -9.015 6.625 8.895 1.00 87.00 172 CYS A C 1
ATOM 1393 O O . CYS A 1 172 ? -8.081 6.204 8.218 1.00 87.00 172 CYS A O 1
ATOM 1395 N N . HIS A 1 173 ? -8.865 7.686 9.682 1.00 83.62 173 HIS A N 1
ATOM 1396 C CA . HIS A 1 173 ? -7.571 8.339 9.838 1.00 83.62 173 HIS A CA 1
ATOM 1397 C C . HIS A 1 173 ? -6.724 7.722 10.947 1.00 83.62 173 HIS A C 1
ATOM 1399 O O . HIS A 1 173 ? -7.208 7.055 11.865 1.00 83.62 173 HIS A O 1
ATOM 1405 N N . ASN A 1 174 ? -5.424 8.002 10.878 1.00 84.06 174 ASN A N 1
ATOM 1406 C CA . ASN A 1 174 ? -4.482 7.588 11.902 1.00 84.06 174 ASN A CA 1
ATOM 1407 C C . ASN A 1 174 ? -4.973 8.010 13.301 1.00 84.06 174 ASN A C 1
ATOM 1409 O O . ASN A 1 174 ? -5.421 9.139 13.504 1.00 84.06 174 ASN A O 1
ATOM 1413 N N . LYS A 1 175 ? -4.846 7.098 14.271 1.00 85.88 175 LYS A N 1
ATOM 1414 C CA . LYS A 1 175 ? -5.272 7.244 15.675 1.00 85.88 175 LYS A CA 1
ATOM 1415 C C . LYS A 1 175 ? -6.784 7.307 15.916 1.00 85.88 175 LYS A C 1
ATOM 1417 O O . LYS A 1 175 ? -7.180 7.315 17.083 1.00 85.88 175 LYS A O 1
ATOM 1422 N N . PHE A 1 176 ? -7.631 7.324 14.886 1.00 89.56 176 PHE A N 1
ATOM 1423 C CA . PHE A 1 176 ? -9.069 7.178 15.104 1.00 89.56 176 PHE A CA 1
ATOM 1424 C C . PHE A 1 176 ? -9.371 5.754 15.563 1.00 89.56 176 PHE A C 1
ATOM 1426 O O . PHE A 1 176 ? -8.759 4.787 15.114 1.00 89.56 176 PHE A O 1
ATOM 1433 N N . GLN A 1 177 ? -10.298 5.630 16.508 1.00 89.88 177 GLN A N 1
ATOM 1434 C CA . GLN A 1 177 ? -10.617 4.356 17.141 1.00 89.88 177 GLN A CA 1
ATOM 1435 C C . GLN A 1 177 ? -12.046 3.949 16.822 1.00 89.88 177 GLN A C 1
ATOM 1437 O O . GLN A 1 177 ? -12.975 4.751 16.964 1.00 89.88 177 GLN A O 1
ATOM 1442 N N . CYS A 1 178 ? -12.218 2.681 16.456 1.00 91.56 178 CYS A N 1
ATOM 1443 C CA . CYS A 1 178 ? -13.523 2.045 16.414 1.00 91.56 178 CYS A CA 1
ATOM 1444 C C . CYS A 1 178 ? -14.227 2.172 17.774 1.00 91.56 178 CYS A C 1
ATOM 1446 O O . CYS A 1 178 ? -13.609 2.075 18.837 1.00 91.56 178 CYS A O 1
ATOM 1448 N N . LYS A 1 179 ? -15.552 2.287 17.752 1.00 92.12 179 LYS A N 1
ATOM 1449 C CA . LYS A 1 179 ? -16.390 2.162 18.943 1.00 92.12 179 LYS A CA 1
ATOM 1450 C C . LYS A 1 179 ? -16.247 0.755 19.515 1.00 92.12 179 LYS A C 1
ATOM 1452 O O . LYS A 1 179 ? -16.521 -0.241 18.838 1.00 92.12 179 LYS A O 1
ATOM 1457 N N . LEU A 1 180 ? -15.851 0.678 20.780 1.00 91.81 180 LEU A N 1
ATOM 1458 C CA . LEU A 1 180 ? -15.664 -0.577 21.502 1.00 91.81 180 LEU A CA 1
ATOM 1459 C C . LEU A 1 180 ? -16.949 -1.001 22.224 1.00 91.81 180 LEU A C 1
ATOM 1461 O O . LEU A 1 180 ? -17.811 -0.178 22.550 1.00 91.81 180 LEU A O 1
ATOM 1465 N N . ARG A 1 181 ? -17.088 -2.303 22.482 1.00 90.50 181 ARG A N 1
ATOM 1466 C CA . ARG A 1 181 ? -18.100 -2.827 23.409 1.00 90.50 181 ARG A CA 1
ATOM 1467 C C . ARG A 1 181 ? -17.730 -2.412 24.835 1.00 90.50 181 ARG A C 1
ATOM 1469 O O . ARG A 1 181 ? -16.553 -2.298 25.173 1.00 90.50 181 ARG A O 1
ATOM 1476 N N . LYS A 1 182 ? -18.737 -2.196 25.684 1.00 86.19 182 LYS A N 1
ATOM 1477 C CA . LYS A 1 182 ? -18.514 -1.853 27.096 1.00 86.19 182 LYS A CA 1
ATOM 1478 C C . LYS A 1 182 ? -17.770 -2.995 27.803 1.00 86.19 182 LYS A C 1
ATOM 1480 O O . LYS A 1 182 ? -18.121 -4.153 27.605 1.00 86.19 182 LYS A O 1
ATOM 1485 N N . GLY A 1 183 ? -16.781 -2.653 28.631 1.00 77.00 183 GLY A N 1
ATOM 1486 C CA . GLY A 1 183 ? -16.098 -3.604 29.517 1.00 77.00 183 GLY A CA 1
ATOM 1487 C C . GLY A 1 183 ? -15.020 -4.482 28.873 1.00 77.00 183 GLY A C 1
ATOM 1488 O O . GLY A 1 183 ? -14.517 -5.371 29.549 1.00 77.00 183 GLY A O 1
ATOM 1489 N N . LEU A 1 184 ? -14.642 -4.255 27.609 1.00 71.00 184 LEU A N 1
ATOM 1490 C CA . LEU A 1 184 ? -13.529 -4.979 26.986 1.00 71.00 184 LEU A CA 1
ATOM 1491 C C . LEU A 1 184 ? -12.233 -4.159 27.053 1.00 71.00 184 LEU A C 1
ATOM 1493 O O . LEU A 1 184 ? -12.139 -3.130 26.378 1.00 71.00 184 LEU A O 1
ATOM 1497 N N . PRO A 1 185 ? -11.220 -4.597 27.822 1.00 64.56 185 PRO A N 1
ATOM 1498 C CA . PRO A 1 185 ? -9.888 -4.027 27.716 1.00 64.56 185 PRO A CA 1
ATOM 1499 C C . PRO A 1 185 ? -9.278 -4.423 26.365 1.00 64.56 185 PRO A C 1
ATOM 1501 O O . PRO A 1 185 ? -9.176 -5.603 26.037 1.00 64.56 185 PRO A O 1
ATOM 1504 N N . ALA A 1 186 ? -8.864 -3.432 25.577 1.00 70.69 186 ALA A N 1
ATOM 1505 C CA . ALA A 1 186 ? -8.057 -3.630 24.377 1.00 70.69 186 ALA A CA 1
ATOM 1506 C C . ALA A 1 186 ? -6.623 -3.178 24.692 1.00 70.69 186 ALA A C 1
ATOM 1508 O O . ALA A 1 186 ? -6.299 -2.000 24.500 1.00 70.69 186 ALA A O 1
ATOM 1509 N N . PRO A 1 187 ? -5.770 -4.060 25.250 1.00 80.38 187 PRO A N 1
ATOM 1510 C CA . PRO A 1 187 ? -4.404 -3.687 25.572 1.00 80.38 187 PRO A CA 1
ATOM 1511 C C . PRO A 1 187 ? -3.675 -3.252 24.301 1.00 80.38 187 PRO A C 1
ATOM 1513 O O . PRO A 1 187 ? -3.824 -3.845 23.220 1.00 80.38 187 PRO A O 1
ATOM 1516 N N . ARG A 1 188 ? -2.872 -2.195 24.449 1.00 86.38 188 ARG A N 1
ATOM 1517 C CA . ARG A 1 188 ? -1.959 -1.771 23.393 1.00 86.38 188 ARG A CA 1
ATOM 1518 C C . ARG A 1 188 ? -0.986 -2.906 23.120 1.00 86.38 188 ARG A C 1
ATOM 1520 O O . ARG A 1 188 ? -0.452 -3.505 24.046 1.00 86.38 188 ARG A O 1
ATOM 1527 N N . ARG A 1 189 ? -0.749 -3.156 21.841 1.00 87.75 189 ARG A N 1
ATOM 1528 C CA . ARG A 1 189 ? 0.288 -4.066 21.367 1.00 87.75 189 ARG A CA 1
ATOM 1529 C C . ARG A 1 189 ? 1.128 -3.358 20.326 1.00 87.75 189 ARG A C 1
ATOM 1531 O O . ARG A 1 189 ? 0.610 -2.497 19.611 1.00 87.75 189 ARG A O 1
ATOM 1538 N N . LYS A 1 190 ? 2.401 -3.724 20.247 1.00 92.19 190 LYS A N 1
ATOM 1539 C CA . LYS A 1 190 ? 3.237 -3.343 19.115 1.00 92.19 190 LYS A CA 1
ATOM 1540 C C . LYS A 1 190 ? 3.117 -4.423 18.057 1.00 92.19 190 LYS A C 1
ATOM 1542 O O . LYS A 1 190 ? 3.052 -5.604 18.382 1.00 92.19 190 LYS A O 1
ATOM 1547 N N . LEU A 1 191 ? 3.028 -3.984 16.814 1.00 92.81 191 LEU A N 1
ATOM 1548 C CA . LEU A 1 191 ? 2.939 -4.844 15.649 1.00 92.81 191 LEU A CA 1
ATOM 1549 C C . LEU A 1 191 ? 4.027 -4.420 14.678 1.00 92.81 191 LEU A C 1
ATOM 1551 O O . LEU A 1 191 ? 4.354 -3.233 14.600 1.00 92.81 191 LEU A O 1
ATOM 1555 N N . ALA A 1 192 ? 4.548 -5.382 13.934 1.00 93.19 192 ALA A N 1
ATOM 1556 C CA . ALA A 1 192 ? 5.497 -5.143 12.866 1.00 93.19 192 ALA A CA 1
ATOM 1557 C C . ALA A 1 192 ? 4.952 -5.693 11.553 1.00 93.19 192 ALA A C 1
ATOM 1559 O O . ALA A 1 192 ? 4.229 -6.690 11.518 1.00 93.19 192 ALA A O 1
ATOM 1560 N N . ILE A 1 193 ? 5.323 -5.033 10.464 1.00 92.00 193 ILE A N 1
ATOM 1561 C CA . ILE A 1 193 ? 5.107 -5.564 9.127 1.00 92.00 193 ILE A CA 1
ATOM 1562 C C . ILE A 1 193 ? 6.247 -6.525 8.835 1.00 92.00 193 ILE A C 1
ATOM 1564 O O . ILE A 1 193 ? 7.414 -6.154 8.941 1.00 92.00 193 ILE A O 1
ATOM 1568 N N . ARG A 1 194 ? 5.900 -7.738 8.421 1.00 93.00 194 ARG A N 1
ATOM 1569 C CA . ARG A 1 194 ? 6.835 -8.683 7.819 1.00 93.00 194 ARG A CA 1
ATOM 1570 C C . ARG A 1 194 ? 6.504 -8.767 6.341 1.00 93.00 194 ARG A C 1
ATOM 1572 O O . ARG A 1 194 ? 5.341 -8.899 5.992 1.00 93.00 194 ARG A O 1
ATOM 1579 N N . TYR A 1 195 ? 7.498 -8.709 5.470 1.00 92.25 195 TYR A N 1
ATOM 1580 C CA . TYR A 1 195 ? 7.277 -8.887 4.041 1.00 92.25 195 TYR A CA 1
ATOM 1581 C C . TYR A 1 195 ? 8.317 -9.826 3.449 1.00 92.25 195 TYR A C 1
ATOM 1583 O O . TYR A 1 195 ? 9.410 -9.988 3.992 1.00 92.25 195 TYR A O 1
ATOM 1591 N N . LYS A 1 196 ? 7.945 -10.484 2.354 1.00 93.38 196 LYS A N 1
ATOM 1592 C CA . LYS A 1 196 ? 8.795 -11.415 1.620 1.00 93.38 196 LYS A CA 1
ATOM 1593 C C . LYS A 1 196 ? 8.734 -11.070 0.143 1.00 93.38 196 LYS A C 1
ATOM 1595 O O . LYS A 1 196 ? 7.652 -11.023 -0.434 1.00 93.38 196 LYS A O 1
ATOM 1600 N N . ILE A 1 197 ? 9.902 -10.866 -0.454 1.00 94.25 197 ILE A N 1
ATOM 1601 C CA . ILE A 1 197 ? 10.058 -10.628 -1.887 1.00 94.25 197 ILE A CA 1
ATOM 1602 C C . ILE A 1 197 ? 10.798 -11.829 -2.465 1.00 94.25 197 ILE A C 1
ATOM 1604 O O . ILE A 1 197 ? 11.889 -12.169 -2.006 1.00 94.25 197 ILE A O 1
ATOM 1608 N N . MET A 1 198 ? 10.201 -12.486 -3.455 1.00 95.81 198 MET A N 1
ATOM 1609 C CA . MET A 1 198 ? 10.893 -13.478 -4.276 1.00 95.81 198 MET A CA 1
ATOM 1610 C C . MET A 1 198 ? 11.275 -12.824 -5.594 1.00 95.81 198 MET A C 1
ATOM 1612 O O . MET A 1 198 ? 10.443 -12.166 -6.214 1.00 95.81 198 MET A O 1
ATOM 1616 N N . TRP A 1 199 ? 12.511 -13.018 -6.032 1.00 96.69 199 TRP A N 1
ATOM 1617 C CA . TRP A 1 199 ? 13.047 -12.399 -7.237 1.00 96.69 199 TRP A CA 1
ATOM 1618 C C . TRP A 1 199 ? 14.100 -13.303 -7.883 1.00 96.69 199 TRP A C 1
ATOM 1620 O O . TRP A 1 199 ? 14.564 -14.264 -7.268 1.00 96.69 199 TRP A O 1
ATOM 1630 N N . VAL A 1 200 ? 14.425 -13.006 -9.136 1.00 96.62 200 VAL A N 1
ATOM 1631 C CA . VAL A 1 200 ? 15.491 -13.639 -9.923 1.00 96.62 200 VAL A CA 1
ATOM 1632 C C . VAL A 1 200 ? 16.318 -12.557 -10.605 1.00 96.62 200 VAL A C 1
ATOM 1634 O O . VAL A 1 200 ? 15.799 -11.464 -10.840 1.00 96.62 200 VAL A O 1
ATOM 1637 N N . ASP A 1 201 ? 17.566 -12.852 -10.961 1.00 96.81 201 ASP A N 1
ATOM 1638 C CA . ASP A 1 201 ? 18.337 -11.96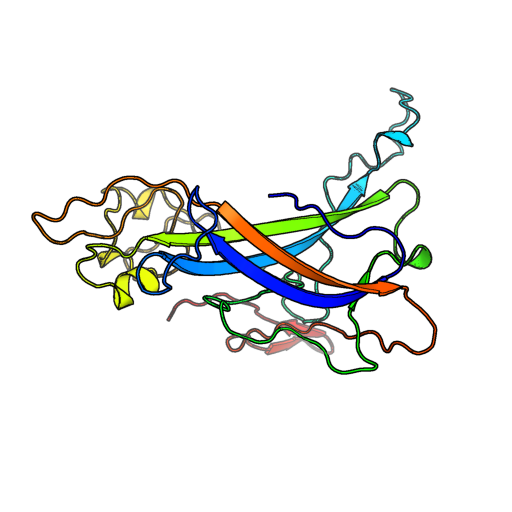6 -11.837 1.00 96.81 201 ASP A CA 1
ATOM 1639 C C . ASP A 1 201 ? 17.617 -11.814 -13.178 1.00 96.81 201 ASP A C 1
ATOM 1641 O O . ASP A 1 201 ? 17.106 -12.792 -13.739 1.00 96.81 201 ASP A O 1
ATOM 1645 N N . TRP A 1 202 ? 17.536 -10.583 -13.679 1.00 97.00 202 TRP A N 1
ATOM 1646 C CA . TRP A 1 202 ? 16.891 -10.328 -14.958 1.00 97.00 202 TRP A CA 1
ATOM 1647 C C . TRP A 1 202 ? 17.737 -10.880 -16.110 1.00 97.00 202 TRP A C 1
ATOM 1649 O O . TRP A 1 202 ? 18.943 -10.647 -16.171 1.00 97.00 202 TRP A O 1
ATOM 1659 N N . ASN A 1 203 ? 17.109 -11.600 -17.042 1.00 94.75 203 ASN A N 1
ATOM 1660 C CA . ASN A 1 203 ? 17.729 -12.018 -18.295 1.00 94.75 203 ASN A CA 1
ATOM 1661 C C . ASN A 1 203 ? 16.688 -12.072 -19.433 1.00 94.75 203 ASN A C 1
ATOM 1663 O O . ASN A 1 203 ? 15.531 -11.691 -19.261 1.00 94.75 203 ASN A O 1
ATOM 1667 N N . GLU A 1 204 ? 17.112 -12.487 -20.626 1.00 93.69 204 GLU A N 1
ATOM 1668 C CA . GLU A 1 204 ? 16.275 -12.479 -21.836 1.00 93.69 204 GLU A CA 1
ATOM 1669 C C . GLU A 1 204 ? 15.137 -13.516 -21.816 1.00 93.69 204 GLU A C 1
ATOM 1671 O O . GLU A 1 204 ? 14.239 -13.464 -22.655 1.00 93.69 204 GLU A O 1
ATOM 1676 N N . GLN A 1 205 ? 15.151 -14.464 -20.874 1.00 94.56 205 GLN A N 1
ATOM 1677 C CA . GLN A 1 205 ? 14.114 -15.491 -20.750 1.00 94.56 205 GLN A CA 1
ATOM 1678 C C . GLN A 1 205 ? 12.869 -14.981 -20.015 1.00 94.56 205 GLN A C 1
ATOM 1680 O O . GLN A 1 205 ? 11.812 -15.602 -20.114 1.00 94.56 205 GLN A O 1
ATOM 1685 N N . GLN A 1 206 ? 12.977 -13.881 -19.268 1.00 96.62 206 GLN A N 1
ATOM 1686 C CA . GLN A 1 206 ? 11.892 -13.301 -18.487 1.00 96.62 206 GLN A CA 1
ATOM 1687 C C . GLN A 1 206 ? 11.022 -12.398 -19.361 1.00 96.62 206 GLN A C 1
ATOM 1689 O O . GLN A 1 206 ? 11.507 -11.624 -20.184 1.00 96.62 206 GLN A O 1
ATOM 1694 N N . ILE A 1 207 ? 9.710 -12.450 -19.130 1.00 96.81 207 ILE A N 1
ATOM 1695 C CA . ILE A 1 207 ? 8.746 -11.575 -19.803 1.00 96.81 207 ILE 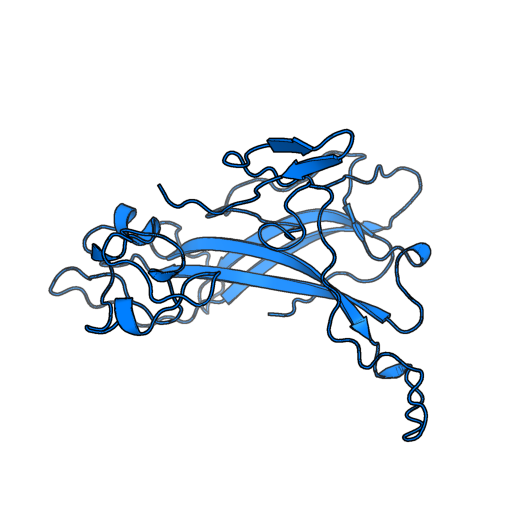A CA 1
ATOM 1696 C C . ILE A 1 207 ? 8.275 -10.492 -18.819 1.00 96.81 207 ILE A C 1
ATOM 1698 O O . ILE A 1 207 ? 7.676 -10.843 -17.793 1.00 96.81 207 ILE A O 1
ATOM 1702 N N . PRO A 1 208 ? 8.500 -9.190 -19.104 1.00 94.56 208 PRO A N 1
ATOM 1703 C CA . PRO A 1 208 ? 8.090 -8.109 -18.215 1.00 94.56 208 PRO A CA 1
ATOM 1704 C C . PRO A 1 208 ? 6.570 -7.987 -18.175 1.00 94.56 208 PRO A C 1
ATOM 1706 O O . PRO A 1 208 ? 5.909 -7.821 -19.204 1.00 94.56 208 PRO A O 1
ATOM 1709 N N . VAL A 1 209 ? 6.006 -8.028 -16.971 1.00 91.88 209 VAL A N 1
ATOM 1710 C CA . VAL A 1 209 ? 4.582 -7.752 -16.767 1.00 91.88 209 VAL A CA 1
ATOM 1711 C C . VAL A 1 209 ? 4.320 -6.253 -16.662 1.00 91.88 209 VAL A C 1
ATOM 1713 O O . VAL A 1 209 ? 5.175 -5.464 -16.257 1.00 91.88 209 VAL A O 1
ATOM 1716 N N . ARG A 1 210 ? 3.093 -5.859 -17.000 1.00 87.38 210 ARG A N 1
ATOM 1717 C CA . ARG A 1 210 ? 2.585 -4.497 -16.825 1.00 87.38 210 ARG A CA 1
ATOM 1718 C C . ARG A 1 210 ? 1.433 -4.518 -15.835 1.00 87.38 210 ARG A C 1
ATOM 1720 O O . ARG A 1 210 ? 0.581 -5.403 -15.903 1.00 87.38 210 ARG A O 1
ATOM 1727 N N . PHE A 1 211 ? 1.396 -3.533 -14.948 1.00 82.44 211 PHE A N 1
ATOM 1728 C CA . PHE A 1 211 ? 0.318 -3.382 -13.983 1.00 82.44 211 PHE A CA 1
ATOM 1729 C C . PHE A 1 211 ? -0.712 -2.403 -14.516 1.00 82.44 211 PHE A C 1
ATOM 1731 O O . PHE A 1 211 ? -0.395 -1.272 -14.874 1.00 82.44 211 PHE A O 1
ATOM 1738 N N . TYR A 1 212 ? -1.965 -2.830 -14.525 1.00 85.50 212 TYR A N 1
ATOM 1739 C CA . TYR A 1 212 ? -3.086 -1.973 -14.865 1.00 85.50 212 TYR A CA 1
ATOM 1740 C C . TYR A 1 212 ? -4.017 -1.940 -13.673 1.00 85.50 212 TYR A C 1
ATOM 1742 O O . TYR A 1 212 ? -4.604 -2.957 -13.307 1.00 85.50 212 TYR A O 1
ATOM 1750 N N . VAL A 1 213 ? -4.144 -0.765 -13.068 1.00 81.50 213 VAL A N 1
ATOM 1751 C CA . VAL A 1 213 ? -5.179 -0.535 -12.073 1.00 81.50 213 VAL A CA 1
ATOM 1752 C C . VAL A 1 213 ? -6.376 0.097 -12.767 1.00 81.50 213 VAL A C 1
ATOM 1754 O O . VAL A 1 213 ? -6.255 1.138 -13.414 1.00 81.50 213 VAL A O 1
ATOM 1757 N N . MET A 1 214 ? -7.527 -0.557 -12.635 1.00 81.00 214 MET A N 1
ATOM 1758 C CA . MET A 1 214 ? -8.787 -0.117 -13.219 1.00 81.00 214 MET A CA 1
ATOM 1759 C C . MET A 1 214 ? -9.677 0.476 -12.131 1.00 81.00 214 MET A C 1
ATOM 1761 O O . MET A 1 214 ? -9.944 -0.171 -11.119 1.00 81.00 214 MET A O 1
ATOM 1765 N N . ASP A 1 215 ? -10.162 1.691 -12.360 1.00 80.81 215 ASP A N 1
ATOM 1766 C CA . ASP A 1 215 ? -11.226 2.274 -11.552 1.00 80.81 215 ASP A CA 1
ATOM 1767 C C . ASP A 1 215 ? -12.575 1.839 -12.137 1.00 80.81 215 ASP A C 1
ATOM 1769 O O . ASP A 1 215 ? -13.008 2.318 -13.182 1.00 80.81 215 ASP A O 1
ATOM 1773 N N . SER A 1 216 ? -13.242 0.904 -11.457 1.00 83.75 216 SER A N 1
ATOM 1774 C CA . SER A 1 216 ? -14.557 0.393 -11.875 1.00 83.75 216 SER A CA 1
ATOM 1775 C C . SER A 1 216 ? -15.664 1.457 -11.906 1.00 83.75 216 SER A C 1
ATOM 1777 O O . SER A 1 216 ? -16.719 1.225 -12.493 1.00 83.75 216 SER A O 1
ATOM 1779 N N . THR A 1 217 ? -15.443 2.605 -11.262 1.00 82.38 217 THR A N 1
ATOM 1780 C CA . THR A 1 217 ? -16.392 3.722 -11.203 1.00 82.38 217 THR A CA 1
ATOM 1781 C C . THR A 1 217 ? -16.047 4.852 -12.168 1.00 82.38 217 THR A C 1
ATOM 1783 O O . THR A 1 217 ? -16.792 5.838 -12.245 1.00 82.38 217 THR A O 1
ATOM 1786 N N . ASP A 1 218 ? -14.954 4.701 -12.919 1.00 86.25 218 ASP A N 1
ATOM 1787 C CA . ASP A 1 218 ? -14.515 5.679 -13.896 1.00 86.25 218 ASP A CA 1
ATOM 1788 C C . ASP A 1 218 ? -15.574 5.900 -14.979 1.00 86.25 218 ASP A C 1
ATOM 1790 O O . ASP A 1 218 ? -16.306 5.001 -15.405 1.00 86.25 218 ASP A O 1
ATOM 1794 N N . ARG A 1 219 ? -15.666 7.151 -15.416 1.00 86.56 219 ARG A N 1
ATOM 1795 C CA . ARG A 1 219 ? -16.570 7.575 -16.475 1.00 86.56 219 ARG A CA 1
ATOM 1796 C C . ARG A 1 219 ? -15.744 8.207 -17.567 1.00 86.56 219 ARG A C 1
ATOM 1798 O O . ARG A 1 219 ? -14.942 9.100 -17.318 1.00 86.56 219 ARG A O 1
ATOM 1805 N N . VAL A 1 220 ? -16.005 7.772 -18.788 1.00 88.12 220 VAL A N 1
ATOM 1806 C CA . VAL A 1 220 ? -15.257 8.213 -19.956 1.00 88.12 220 VAL A CA 1
ATOM 1807 C C . VAL A 1 220 ? -16.097 9.195 -20.756 1.00 88.12 220 VAL A C 1
ATOM 1809 O O . VAL A 1 220 ? -17.264 8.938 -21.058 1.00 88.12 220 VAL A O 1
ATOM 1812 N N . LYS A 1 221 ? -15.493 10.326 -21.113 1.00 89.88 221 LYS A N 1
ATOM 1813 C CA . LYS A 1 221 ? -16.053 11.312 -22.039 1.00 89.88 221 LYS A CA 1
ATOM 1814 C C . LYS A 1 221 ? -15.103 11.498 -23.210 1.00 89.88 221 LYS A C 1
ATOM 1816 O O . LYS A 1 221 ? -13.889 11.518 -23.040 1.00 89.88 221 LYS A O 1
ATOM 1821 N N . THR A 1 222 ? -15.652 11.687 -24.399 1.00 89.00 222 THR A N 1
ATOM 1822 C CA . THR A 1 222 ? -14.875 12.026 -25.594 1.00 89.00 222 THR A CA 1
ATOM 1823 C C . THR A 1 222 ? -15.072 13.497 -25.925 1.00 89.00 222 THR A C 1
ATOM 1825 O O . THR A 1 222 ? -16.206 13.945 -26.091 1.00 89.00 222 THR A O 1
ATOM 1828 N N . ASN A 1 223 ? -13.978 14.245 -26.039 1.00 86.62 223 ASN A N 1
ATOM 1829 C CA . ASN A 1 223 ? -13.977 15.608 -26.559 1.00 86.62 223 ASN A CA 1
ATOM 1830 C C . ASN A 1 223 ? -13.162 15.634 -27.860 1.00 86.62 223 ASN A C 1
ATOM 1832 O O . ASN A 1 223 ? -11.931 15.709 -27.835 1.00 86.62 223 ASN A O 1
ATOM 1836 N N . GLY A 1 224 ? -13.850 15.480 -28.996 1.00 87.44 224 GLY A N 1
ATOM 1837 C CA . GLY A 1 224 ? -13.207 15.242 -30.289 1.00 87.44 224 GLY A CA 1
ATOM 1838 C C . GLY A 1 224 ? -12.429 13.922 -30.280 1.00 87.44 224 GLY A C 1
ATOM 1839 O O . GLY A 1 224 ? -12.990 12.877 -29.960 1.00 87.44 224 GLY A O 1
ATOM 1840 N N . SER A 1 225 ? -11.131 13.977 -30.591 1.00 88.19 225 SER A N 1
ATOM 1841 C CA . SER A 1 225 ? -10.218 12.825 -30.527 1.00 88.19 225 SER A CA 1
ATOM 1842 C C . SER A 1 225 ? -9.651 12.549 -29.128 1.00 88.19 225 SER A C 1
ATOM 1844 O O . SER A 1 225 ? -8.969 11.544 -28.935 1.00 88.19 225 SER A O 1
ATOM 1846 N N . LYS A 1 226 ? -9.901 13.425 -28.145 1.00 87.88 226 LYS A N 1
ATOM 1847 C CA . LYS A 1 226 ? -9.369 13.273 -26.789 1.00 87.88 226 LYS A CA 1
ATOM 1848 C C . LYS A 1 226 ? -10.338 12.478 -25.918 1.00 87.88 226 LYS A C 1
ATOM 1850 O O . LYS A 1 226 ? -11.445 12.939 -25.632 1.00 87.88 226 LYS A O 1
ATOM 1855 N N . THR A 1 227 ? -9.887 11.325 -25.438 1.00 87.19 227 THR A N 1
ATOM 1856 C CA . THR A 1 227 ? -10.556 10.575 -24.370 1.00 87.19 227 THR A CA 1
ATOM 1857 C C . THR A 1 227 ? -10.214 11.205 -23.022 1.00 87.19 227 THR A C 1
ATOM 1859 O O . THR A 1 227 ? -9.046 11.438 -22.713 1.00 87.19 227 THR A O 1
ATOM 1862 N N . ILE A 1 228 ? -11.235 11.520 -22.232 1.00 87.00 228 ILE A N 1
ATOM 1863 C CA . ILE A 1 228 ? -11.129 12.135 -20.911 1.00 87.00 228 ILE A CA 1
ATOM 1864 C C . ILE A 1 228 ? -11.733 11.156 -19.909 1.00 87.00 228 ILE A C 1
ATOM 1866 O O . ILE A 1 228 ? -12.902 10.791 -20.031 1.00 87.00 228 ILE A O 1
ATOM 1870 N N . HIS A 1 229 ? -10.929 10.741 -18.938 1.00 86.06 229 HIS A N 1
ATOM 1871 C CA . HIS A 1 229 ? -11.352 9.893 -17.832 1.00 86.06 229 HIS A CA 1
ATOM 1872 C C . HIS A 1 229 ? -11.682 10.775 -16.628 1.00 86.06 229 HIS A C 1
ATOM 1874 O O . HIS A 1 229 ? -10.919 11.689 -16.308 1.00 86.06 229 HIS A O 1
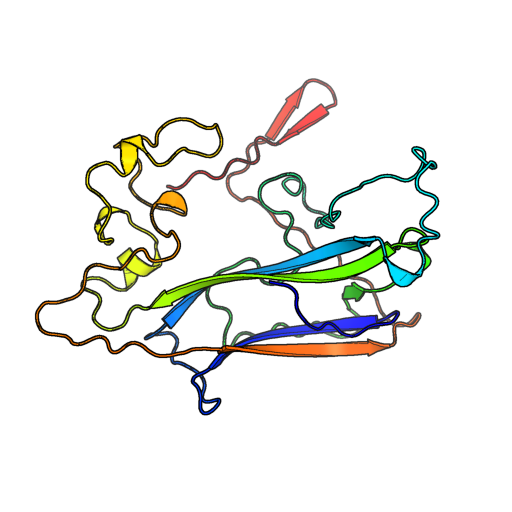ATOM 1880 N N . ASP A 1 230 ? -12.831 10.535 -15.999 1.00 83.94 230 ASP A N 1
ATOM 1881 C CA . ASP A 1 230 ? -13.261 11.280 -14.817 1.00 83.94 230 ASP A CA 1
ATOM 1882 C C . ASP A 1 230 ? -12.408 10.880 -13.596 1.00 83.94 230 ASP A C 1
ATOM 1884 O O . ASP A 1 230 ? -12.139 11.752 -12.773 1.00 83.94 230 ASP A O 1
ATOM 1888 N N . CYS A 1 231 ? -11.974 9.608 -13.497 1.00 78.00 231 CYS A N 1
ATOM 1889 C CA . CYS A 1 231 ? -11.133 9.049 -12.428 1.00 78.00 231 CYS A CA 1
ATOM 1890 C C . CYS A 1 231 ? -11.520 9.609 -11.050 1.00 78.00 231 CYS A C 1
ATOM 1892 O O . CYS A 1 231 ? -10.823 10.461 -10.505 1.00 78.00 231 CYS A O 1
ATOM 1894 N N . LEU A 1 232 ? -12.662 9.191 -10.497 1.00 70.62 232 LEU A N 1
ATOM 1895 C CA . LEU A 1 232 ? -13.190 9.734 -9.241 1.00 70.62 232 LEU A CA 1
ATOM 1896 C C . LEU A 1 232 ? -13.334 8.629 -8.199 1.00 70.62 232 LEU A C 1
ATOM 1898 O O . LEU A 1 232 ? -14.062 7.670 -8.422 1.00 70.62 232 LEU A O 1
ATOM 1902 N N . VAL A 1 233 ? -12.792 8.832 -6.993 1.00 59.47 233 VAL A N 1
ATOM 1903 C CA . VAL A 1 233 ? -13.166 7.993 -5.843 1.00 59.47 233 VAL A CA 1
ATOM 1904 C C . VAL A 1 233 ? -14.547 8.416 -5.359 1.00 59.47 233 VAL A C 1
ATOM 1906 O O . VAL A 1 233 ? -14.690 9.384 -4.610 1.00 59.47 233 VAL A O 1
ATOM 1909 N N . LYS A 1 234 ? -15.584 7.688 -5.773 1.00 47.31 234 LYS A N 1
ATOM 1910 C CA . LYS A 1 234 ? -16.911 7.802 -5.164 1.00 47.31 234 LYS A CA 1
ATOM 1911 C C . LYS A 1 234 ? -17.080 6.707 -4.125 1.00 47.31 234 LYS A C 1
ATOM 1913 O O . LYS A 1 234 ? -17.104 5.528 -4.458 1.00 47.31 234 LYS A O 1
ATOM 1918 N N . VAL A 1 235 ? -17.209 7.107 -2.864 1.00 42.16 235 VAL A N 1
ATOM 1919 C CA . VAL A 1 235 ? -17.666 6.197 -1.811 1.00 42.16 235 VAL A CA 1
ATOM 1920 C C . VAL A 1 235 ? -19.184 6.077 -1.950 1.00 42.16 235 VAL A C 1
ATOM 1922 O O . VAL A 1 235 ? -19.872 7.099 -1.934 1.00 42.16 235 VAL A O 1
ATOM 1925 N N . ILE A 1 236 ? -19.677 4.855 -2.167 1.00 35.53 236 ILE A N 1
ATOM 1926 C CA . ILE A 1 236 ? -21.112 4.520 -2.173 1.00 35.53 236 ILE A CA 1
ATOM 1927 C C . ILE A 1 236 ? -21.601 4.395 -0.728 1.00 35.53 236 ILE A C 1
ATOM 1929 O O . ILE A 1 236 ? -20.884 3.759 0.079 1.00 35.53 236 ILE A O 1
#

Sequence (236 aa):
MDIEFPSGHIGVKSFDIDLVDEQGNSIPLYETYIHHWFALKYDEIDDKNMSHDPNDNTKPFGGPIIKRNQGTCNDLILPLYWGLGGESRGTISKLPDPFAVEVGNPANITKDWKEKWLFYVMFIDTRGTKNRKSCSECRCDQFNLPKNFYNKTHDIHDKPLSHDYKGGIFCCHNKFQCKLRKGLPAPRRKLAIRYKIMWVDWNEQQIPVRFYVMDSTDRVKTNGSKTIHDCLVKVI

Secondary structure (DSSP, 8-state):
-EE----SSEEEEEEEEEEE-TTSPBPPTTTEEEEEEEEEEEEEE-GGG----TT-TTS--PPPEEPP-SSTTTTTT----EEEES--TT---PPPTTEEEEE--GGGS-TTEEEEEEEEEEEEE-TTBS-HHHHHTTBGGGB---TTHHHH-B-TTS-BPPTT--BSGGGS-TT--BPBPTT--------EEEEEEEEEE--TT-EE-------TT--EEEETTEEEE-------

Foldseek 3Di:
DWDDDDADWWFWFFKDKFKAFPVRHTDDCQFKKFLAKFKWKWKDFQPVPDPPPVPPPPDDPDDIGIQAFPADLCPPDHRTDDGGGIDCVPPTRGDDPPEGATDHDPVPADPRMDMTMDMDTAMAGQPQAPDSVCVSQFFLVFWPADPCLQVPQADPVRHRHDPPPGGDDSSRDPPIHGHGDPPDDDDDGDMDMDMDIDMGRDDPRHDHDGDYDDDPPWDWDDDDPDIDIPSDDDDD

pLDDT: mean 84.68, std 12.06, range [35.53, 97.0]

InterPro domains:
  IPR011692 Stress up-regulated Nod 19 [PF07712] (2-233)
  IPR011692 Stress up-regulated Nod 19 [PTHR33390] (2-233)

Radius of gyration: 21.14 Å; chains: 1; bounding box: 53×46×60 Å